Protein AF-A0A6M3XAE9-F1 (afdb_monomer)

Structure (mmCIF, N/CA/C/O backbone):
data_AF-A0A6M3XAE9-F1
#
_entry.id   AF-A0A6M3XAE9-F1
#
loop_
_atom_site.group_PDB
_atom_site.id
_atom_site.type_symbol
_atom_site.label_atom_id
_atom_site.label_alt_id
_atom_site.label_comp_id
_atom_site.label_asym_id
_atom_site.label_entity_id
_atom_site.label_seq_id
_atom_site.pdbx_PDB_ins_code
_atom_site.Cartn_x
_atom_site.Cartn_y
_atom_site.Cartn_z
_atom_site.occupancy
_atom_site.B_iso_or_equiv
_atom_site.auth_seq_id
_atom_site.auth_comp_id
_atom_site.auth_asym_id
_atom_site.auth_atom_id
_atom_site.pdbx_PDB_model_num
ATOM 1 N N . MET A 1 1 ? -0.495 -32.223 -27.031 1.00 33.72 1 MET A N 1
ATOM 2 C CA . MET A 1 1 ? 0.484 -31.251 -26.493 1.00 33.72 1 MET A CA 1
ATOM 3 C C . MET A 1 1 ? 1.002 -31.768 -25.162 1.00 33.72 1 MET A C 1
ATOM 5 O O . MET A 1 1 ? 0.197 -32.048 -24.288 1.00 33.72 1 MET A O 1
ATOM 9 N N . LYS A 1 2 ? 2.315 -31.996 -25.032 1.00 24.19 2 LYS A N 1
ATOM 10 C CA . LYS A 1 2 ? 2.928 -32.478 -23.785 1.00 24.19 2 LYS A CA 1
ATOM 11 C C . LYS A 1 2 ? 3.174 -31.280 -22.868 1.00 24.19 2 LYS A C 1
ATOM 13 O O . LYS A 1 2 ? 4.108 -30.524 -23.104 1.00 24.19 2 LYS A O 1
ATOM 18 N N . THR A 1 3 ? 2.347 -31.103 -21.845 1.00 23.81 3 THR A N 1
ATOM 19 C CA . THR A 1 3 ? 2.607 -30.142 -20.770 1.00 23.81 3 THR A CA 1
ATOM 20 C C . THR A 1 3 ? 3.561 -30.785 -19.770 1.00 23.81 3 THR A C 1
ATOM 22 O O . THR A 1 3 ? 3.236 -31.754 -19.087 1.00 23.81 3 THR A O 1
ATOM 25 N N . LYS A 1 4 ? 4.792 -30.279 -19.719 1.00 26.94 4 LYS A N 1
ATOM 26 C CA . LYS A 1 4 ? 5.763 -30.648 -18.692 1.00 26.94 4 LYS A CA 1
ATOM 27 C C . LYS A 1 4 ? 5.628 -29.590 -17.597 1.00 26.94 4 LYS A C 1
ATOM 29 O O . LYS A 1 4 ? 5.970 -28.437 -17.825 1.00 26.94 4 LYS A O 1
ATOM 34 N N . LYS A 1 5 ? 5.055 -29.964 -16.448 1.0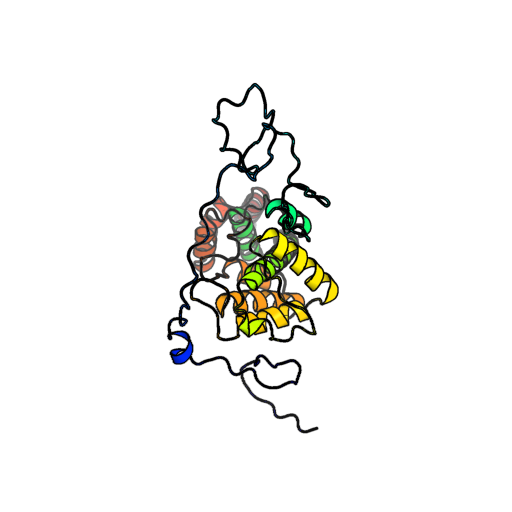0 30.05 5 LYS A N 1
ATOM 35 C CA . LYS A 1 5 ? 5.079 -29.138 -15.231 1.00 30.05 5 LYS A CA 1
ATOM 36 C C . LYS A 1 5 ? 6.544 -28.980 -14.825 1.00 30.05 5 LYS A C 1
ATOM 38 O O . LYS A 1 5 ? 7.166 -29.970 -14.443 1.00 30.05 5 LYS A O 1
ATOM 43 N N . TRP A 1 6 ? 7.081 -27.771 -14.934 1.00 43.88 6 TRP A N 1
ATOM 44 C CA . TRP A 1 6 ? 8.375 -27.422 -14.357 1.00 43.88 6 TRP A CA 1
ATOM 45 C C . TRP A 1 6 ? 8.139 -26.503 -13.168 1.00 43.88 6 TRP A C 1
ATOM 47 O O . TRP A 1 6 ? 7.387 -25.536 -13.254 1.00 43.88 6 TRP A O 1
ATOM 57 N N . LYS A 1 7 ? 8.721 -26.912 -12.044 1.00 34.00 7 LYS A N 1
ATOM 58 C CA . LYS A 1 7 ? 8.764 -26.177 -10.791 1.00 34.00 7 LYS A CA 1
ATOM 59 C C . LYS A 1 7 ? 9.761 -25.022 -10.940 1.00 34.00 7 LYS A C 1
ATOM 61 O O . LYS A 1 7 ? 10.865 -25.248 -11.425 1.00 34.00 7 LYS A O 1
ATOM 66 N N . ASP A 1 8 ? 9.331 -23.851 -10.489 1.00 41.78 8 ASP A N 1
ATOM 67 C CA . ASP A 1 8 ? 10.157 -22.762 -9.960 1.00 41.78 8 ASP A CA 1
ATOM 68 C C . ASP A 1 8 ? 11.002 -21.970 -10.984 1.00 41.78 8 ASP A C 1
ATOM 70 O O . ASP A 1 8 ? 12.165 -22.270 -11.239 1.00 41.78 8 ASP A O 1
ATOM 74 N N . GLY A 1 9 ? 10.405 -20.902 -11.532 1.00 39.97 9 GLY A N 1
ATOM 75 C CA . GLY A 1 9 ? 11.110 -19.821 -12.237 1.00 39.97 9 GLY A CA 1
ATOM 76 C C . GLY A 1 9 ? 10.496 -19.468 -13.592 1.00 39.97 9 GLY A C 1
ATOM 77 O O . GLY A 1 9 ? 10.634 -20.213 -14.560 1.00 39.97 9 GLY A O 1
ATOM 78 N N . LEU A 1 10 ? 9.828 -18.316 -13.676 1.00 43.97 10 LEU A N 1
ATOM 79 C CA . LEU A 1 10 ? 9.428 -17.712 -14.949 1.00 43.97 10 LEU A CA 1
ATOM 80 C C . LEU A 1 10 ? 10.692 -17.172 -15.634 1.00 43.97 10 LEU A C 1
ATOM 82 O O . LEU A 1 10 ? 11.358 -16.273 -15.129 1.00 43.97 10 LEU A O 1
ATOM 86 N N . LEU A 1 11 ? 11.064 -17.794 -16.751 1.00 54.72 11 LEU A N 1
ATOM 87 C CA . LEU A 1 11 ? 12.187 -17.376 -17.588 1.00 54.72 11 LEU A CA 1
ATOM 88 C C . LEU A 1 11 ? 11.715 -16.244 -18.508 1.00 54.72 11 LEU A C 1
ATOM 90 O O . LEU A 1 11 ? 10.644 -16.373 -19.101 1.00 54.72 11 LEU A O 1
ATOM 94 N N . CYS A 1 12 ? 12.509 -15.175 -18.673 1.00 56.34 12 CYS A N 1
ATOM 95 C CA . CYS A 1 12 ? 12.289 -14.258 -19.795 1.00 56.34 12 CYS A CA 1
ATOM 96 C C . CYS A 1 12 ? 12.460 -15.062 -21.085 1.00 56.34 12 CYS A C 1
ATOM 98 O O . CYS A 1 12 ? 13.525 -15.638 -21.338 1.00 56.34 12 CYS A O 1
ATOM 100 N N . LEU A 1 13 ? 11.388 -15.135 -21.863 1.00 59.16 13 LEU A N 1
ATOM 101 C CA . LEU A 1 13 ? 11.406 -15.678 -23.206 1.00 59.16 13 LEU A CA 1
ATOM 102 C C . LEU A 1 13 ? 11.495 -14.500 -24.177 1.00 59.16 13 LEU A C 1
ATOM 104 O O . LEU A 1 13 ? 10.880 -13.461 -23.934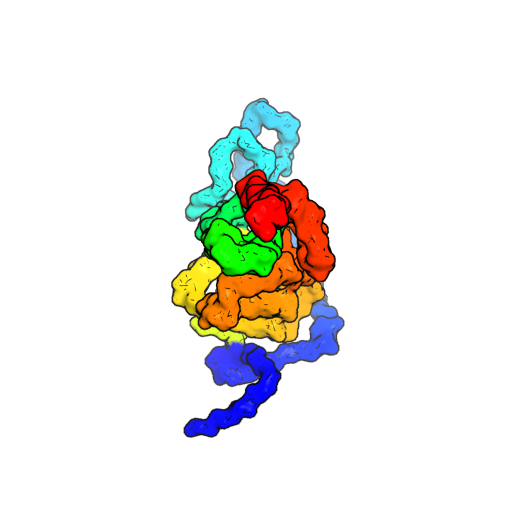 1.00 59.16 13 LEU A O 1
ATOM 108 N N . ASP A 1 14 ? 12.266 -14.653 -25.247 1.00 61.56 14 ASP A N 1
ATOM 109 C CA . ASP A 1 14 ? 12.173 -13.742 -26.380 1.00 61.56 14 ASP A CA 1
ATOM 110 C C . ASP A 1 14 ? 10.823 -13.931 -27.093 1.00 61.56 14 ASP A C 1
ATOM 112 O O . ASP A 1 14 ? 10.046 -14.847 -26.801 1.00 61.56 14 ASP A O 1
ATOM 116 N N . LYS A 1 15 ? 10.546 -13.053 -28.054 1.00 55.97 15 LYS A N 1
ATOM 117 C CA . LYS A 1 15 ? 9.358 -13.095 -28.924 1.00 55.97 15 LYS A CA 1
ATOM 118 C C . LYS A 1 15 ? 9.206 -14.417 -29.702 1.00 55.97 15 LYS A C 1
ATOM 120 O O . LYS A 1 15 ? 8.122 -14.726 -30.191 1.00 55.97 15 LYS A O 1
ATOM 125 N N . GLU A 1 16 ? 10.268 -15.216 -29.827 1.00 65.56 16 GLU A N 1
ATOM 126 C CA . GLU A 1 16 ? 10.250 -16.558 -30.416 1.00 65.56 16 GLU A CA 1
ATOM 127 C C . GLU A 1 16 ? 10.011 -17.675 -29.374 1.00 65.56 16 GLU A C 1
ATOM 129 O O . GLU A 1 16 ? 10.012 -18.863 -29.712 1.00 65.56 16 GLU A O 1
ATOM 134 N N . GLY A 1 17 ? 9.775 -17.321 -28.108 1.00 62.84 17 GLY A N 1
ATOM 135 C CA . GLY A 1 17 ? 9.555 -18.256 -27.008 1.00 62.84 17 GLY A CA 1
ATOM 136 C C . GLY A 1 17 ? 10.835 -18.938 -26.517 1.00 62.84 17 GLY A C 1
ATOM 137 O O . GLY A 1 17 ? 10.761 -19.948 -25.808 1.00 62.84 17 GLY A O 1
ATOM 138 N N . LYS A 1 18 ? 12.015 -18.443 -26.903 1.00 66.56 18 LYS A N 1
ATOM 139 C CA . LYS A 1 18 ? 13.307 -18.993 -26.498 1.00 66.56 18 LYS A CA 1
ATOM 140 C C . LYS A 1 18 ? 13.798 -18.293 -25.236 1.00 66.56 18 LYS A C 1
ATOM 142 O O . LYS A 1 18 ? 13.681 -17.089 -25.066 1.00 66.56 18 LYS A O 1
ATOM 147 N N . ILE A 1 19 ? 14.371 -19.083 -24.333 1.00 67.00 19 ILE A N 1
ATOM 148 C CA . ILE A 1 19 ? 14.915 -18.598 -23.063 1.00 67.00 19 ILE A CA 1
ATOM 149 C C . ILE A 1 19 ? 16.038 -17.596 -23.340 1.00 67.00 19 ILE A C 1
ATOM 151 O O . ILE A 1 19 ? 17.061 -17.960 -23.930 1.00 67.00 19 ILE A O 1
ATOM 155 N N . ILE A 1 20 ? 15.869 -16.364 -22.861 1.00 62.56 20 ILE A N 1
ATOM 156 C CA . ILE A 1 20 ? 16.916 -15.347 -22.865 1.00 62.56 20 ILE A CA 1
ATOM 157 C C . ILE A 1 20 ? 17.907 -15.714 -21.757 1.00 62.56 20 ILE A C 1
ATOM 159 O O . ILE A 1 20 ? 17.678 -15.485 -20.569 1.00 62.56 20 ILE A O 1
ATOM 163 N N . THR A 1 21 ? 19.023 -16.338 -22.133 1.00 56.03 21 THR A N 1
ATOM 164 C CA . THR A 1 21 ? 20.124 -16.598 -21.203 1.00 56.03 21 THR A CA 1
ATOM 165 C C . THR A 1 21 ? 20.892 -15.303 -20.978 1.00 56.03 21 THR A C 1
ATOM 167 O O . THR A 1 21 ? 21.658 -14.875 -21.841 1.00 56.03 21 THR A O 1
ATOM 170 N N . MET A 1 22 ? 20.680 -14.673 -19.824 1.00 52.28 22 MET A N 1
ATOM 171 C CA . MET A 1 22 ? 21.458 -13.505 -19.418 1.00 52.28 22 MET A CA 1
ATOM 172 C C . MET A 1 22 ? 22.933 -13.883 -19.185 1.00 52.28 22 MET A C 1
ATOM 174 O O . MET A 1 22 ? 23.206 -15.003 -18.736 1.00 52.28 22 MET A O 1
ATOM 178 N N . PRO A 1 23 ? 23.884 -12.953 -19.404 1.00 55.34 23 PRO A N 1
ATOM 179 C CA . PRO A 1 23 ? 25.286 -13.173 -19.073 1.00 55.34 23 PRO A CA 1
ATOM 180 C C . PRO A 1 23 ? 25.436 -13.538 -17.593 1.00 55.34 23 PRO A C 1
ATOM 182 O O . PRO A 1 23 ? 24.754 -12.974 -16.726 1.00 55.34 23 PRO A O 1
ATOM 185 N N . THR A 1 24 ? 26.345 -14.458 -17.295 1.00 56.25 24 THR A N 1
ATOM 186 C CA . THR A 1 24 ? 26.719 -14.849 -15.932 1.00 56.25 24 THR A CA 1
ATOM 187 C C . THR A 1 24 ? 27.240 -13.648 -15.134 1.00 56.25 24 THR A C 1
ATOM 189 O O . THR A 1 24 ? 27.748 -12.679 -15.698 1.00 56.25 24 THR A O 1
ATOM 192 N N . GLU A 1 25 ? 27.169 -13.693 -13.800 1.00 46.53 25 GLU A N 1
ATOM 193 C CA . GLU A 1 25 ? 27.715 -12.628 -12.937 1.00 46.53 25 GLU A CA 1
ATOM 194 C C . GLU A 1 25 ? 29.200 -12.335 -13.251 1.00 46.53 25 GLU A C 1
ATOM 196 O O . GLU A 1 25 ? 29.641 -11.183 -13.246 1.00 46.53 25 GLU A O 1
ATOM 201 N N . ALA A 1 26 ? 29.959 -13.372 -13.626 1.00 59.28 26 ALA A N 1
ATOM 202 C CA . ALA A 1 26 ? 31.350 -13.264 -14.063 1.00 59.28 26 ALA A CA 1
ATOM 203 C C . ALA A 1 26 ? 31.513 -12.496 -15.390 1.00 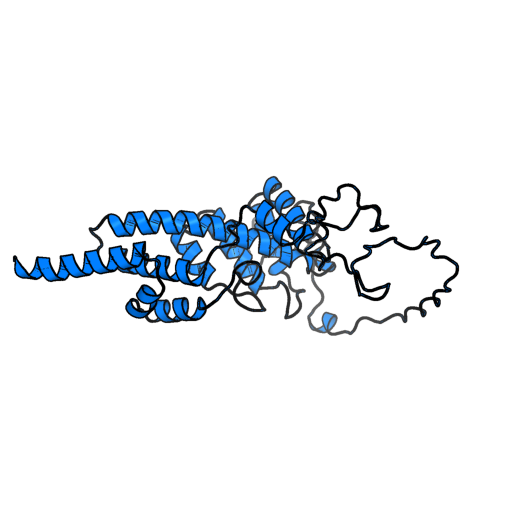59.28 26 ALA A C 1
ATOM 205 O O . ALA A 1 26 ? 32.519 -11.818 -15.602 1.00 59.28 26 ALA A O 1
ATOM 206 N N . GLU A 1 27 ? 30.533 -12.583 -16.290 1.00 63.62 27 GLU A N 1
ATOM 207 C CA . GLU A 1 27 ? 30.514 -11.839 -17.550 1.00 63.62 27 GLU A CA 1
ATOM 208 C C . GLU A 1 27 ? 30.106 -10.379 -17.349 1.00 63.62 27 GLU A C 1
ATOM 210 O O . GLU A 1 27 ? 30.637 -9.513 -18.040 1.00 63.62 27 GLU A O 1
ATOM 215 N N . ARG A 1 28 ? 29.254 -10.090 -16.359 1.00 52.38 28 ARG A N 1
ATOM 216 C CA . ARG A 1 28 ? 28.815 -8.722 -16.022 1.00 52.38 28 ARG A CA 1
ATOM 217 C C . ARG A 1 28 ? 29.872 -7.905 -15.292 1.00 52.38 28 ARG A C 1
ATOM 219 O O . ARG A 1 28 ? 29.961 -6.700 -15.49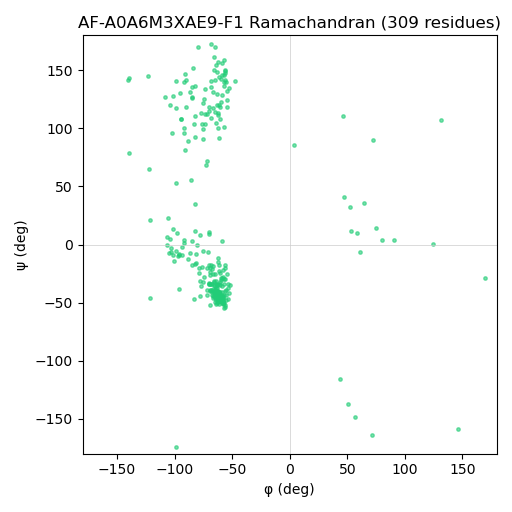2 1.00 52.38 28 ARG A O 1
ATOM 226 N N . LYS A 1 29 ? 30.709 -8.552 -14.472 1.00 56.19 29 LYS A N 1
ATOM 227 C CA . LYS A 1 29 ? 31.836 -7.890 -13.789 1.00 56.19 29 LYS A CA 1
ATOM 228 C C . LYS A 1 29 ? 32.972 -7.503 -14.740 1.00 56.19 29 LYS A C 1
ATOM 230 O O . LYS A 1 29 ? 33.910 -6.833 -14.310 1.00 56.19 29 LYS A O 1
ATOM 235 N N . LYS A 1 30 ? 32.921 -7.893 -16.022 1.00 56.12 30 LYS A N 1
ATOM 236 C CA . LYS A 1 30 ? 33.870 -7.380 -17.013 1.00 56.12 30 LYS A CA 1
ATOM 237 C C . LYS A 1 30 ? 33.542 -5.906 -17.262 1.00 56.12 30 LYS A C 1
ATOM 239 O O . LYS A 1 30 ? 32.466 -5.620 -17.784 1.00 56.12 30 LYS A O 1
ATOM 244 N N . PRO A 1 31 ? 34.442 -4.967 -16.919 1.00 43.81 31 PRO A N 1
ATOM 245 C CA . PRO A 1 31 ? 34.199 -3.562 -17.192 1.00 43.81 31 PRO A CA 1
ATOM 246 C C . PRO A 1 31 ? 33.951 -3.392 -18.696 1.00 43.81 31 PRO A C 1
ATOM 248 O O . PRO A 1 31 ? 34.668 -4.004 -19.501 1.00 43.81 31 PRO A O 1
ATOM 251 N N . PRO A 1 32 ? 32.948 -2.592 -19.102 1.00 48.81 32 PRO A N 1
ATOM 252 C CA . PRO A 1 32 ? 32.694 -2.354 -20.511 1.00 48.81 32 PRO A CA 1
ATOM 253 C C . PRO A 1 32 ? 33.985 -1.845 -21.148 1.00 48.81 32 PRO A C 1
ATOM 255 O O . PRO A 1 32 ? 34.648 -0.958 -20.601 1.00 48.81 32 PRO A O 1
ATOM 258 N N . LYS A 1 33 ? 34.366 -2.417 -22.297 1.00 51.03 33 LYS A N 1
ATOM 259 C CA . LYS A 1 33 ? 35.480 -1.902 -23.100 1.00 51.03 33 LYS A CA 1
ATOM 260 C C . LYS A 1 33 ? 35.112 -0.482 -23.526 1.00 51.03 33 LYS A C 1
ATOM 262 O O . LYS A 1 33 ? 34.456 -0.294 -24.547 1.00 51.03 33 LYS A O 1
ATOM 267 N N . LYS A 1 34 ? 35.499 0.517 -22.727 1.00 44.84 34 LYS A N 1
ATOM 268 C CA . LYS A 1 34 ? 35.324 1.929 -23.058 1.00 44.84 34 LYS A CA 1
ATOM 269 C C . LYS A 1 34 ? 36.135 2.196 -24.323 1.00 44.84 34 LYS A C 1
ATOM 271 O O . LYS A 1 34 ? 37.353 2.339 -24.264 1.00 44.84 34 LYS A O 1
ATOM 276 N N . LYS A 1 35 ? 35.469 2.246 -25.480 1.00 55.22 35 LYS A N 1
ATOM 277 C CA . LYS A 1 35 ? 36.018 2.963 -26.631 1.00 55.22 35 LYS A CA 1
ATOM 278 C C . LYS A 1 35 ? 36.110 4.422 -26.194 1.00 55.22 35 LYS A C 1
ATOM 280 O O . LYS A 1 35 ? 35.102 4.987 -25.773 1.00 55.22 35 LYS A O 1
ATOM 285 N N . ALA A 1 36 ? 37.314 4.986 -26.208 1.00 56.41 36 ALA A N 1
ATOM 286 C CA . ALA A 1 36 ? 37.515 6.392 -25.893 1.00 56.41 36 ALA A CA 1
ATOM 287 C C . ALA A 1 36 ? 36.603 7.227 -26.804 1.00 56.41 36 ALA A C 1
ATOM 289 O O . ALA A 1 36 ? 36.702 7.133 -28.028 1.00 56.41 36 ALA A O 1
ATOM 290 N N . LYS A 1 37 ? 35.676 7.988 -26.210 1.00 57.81 37 LYS A N 1
ATOM 291 C CA . LYS A 1 37 ? 34.949 9.020 -26.949 1.00 57.81 37 LYS A CA 1
ATOM 292 C C . LYS A 1 37 ? 35.974 10.100 -27.318 1.00 57.81 37 LYS A C 1
ATOM 294 O O . LYS A 1 37 ? 36.734 10.497 -26.431 1.00 57.81 37 LYS A O 1
ATOM 299 N N . PRO A 1 38 ? 36.031 10.552 -28.581 1.00 66.69 38 PRO A N 1
ATOM 300 C CA . PRO A 1 38 ? 36.801 11.741 -28.910 1.00 66.69 38 PRO A CA 1
ATOM 301 C C . PRO A 1 38 ? 36.287 12.919 -28.064 1.00 66.69 38 PRO A C 1
ATOM 303 O O . PRO A 1 38 ? 35.094 12.945 -27.733 1.00 66.69 38 PRO A O 1
ATOM 306 N N . PRO A 1 39 ? 37.169 13.849 -27.663 1.00 64.94 39 PRO A N 1
ATOM 307 C CA . PRO A 1 39 ? 36.756 15.024 -26.909 1.00 64.94 39 PRO A CA 1
ATOM 308 C C . PRO A 1 39 ? 35.697 15.801 -27.707 1.00 64.94 39 PRO A C 1
ATOM 310 O O . PRO A 1 39 ? 35.814 15.883 -28.935 1.00 64.94 39 PRO A O 1
ATOM 313 N N . PRO A 1 40 ? 34.649 16.332 -27.050 1.00 59.72 40 PRO A N 1
ATOM 314 C CA . PRO A 1 40 ? 33.712 17.216 -27.724 1.00 59.72 40 PRO A CA 1
ATOM 315 C C . PRO A 1 40 ? 34.462 18.463 -28.222 1.00 59.72 40 PRO A C 1
ATOM 317 O O . PRO A 1 40 ? 35.398 18.906 -27.548 1.00 59.72 40 PRO A O 1
ATOM 320 N N . PRO A 1 41 ? 34.094 19.019 -29.388 1.00 62.75 41 PRO A N 1
ATOM 321 C CA . PRO A 1 41 ? 34.623 20.307 -29.815 1.00 62.75 41 PRO A CA 1
ATOM 322 C C . PRO A 1 41 ? 34.270 21.385 -28.780 1.00 62.75 41 PRO A C 1
ATOM 324 O O . PRO A 1 41 ? 33.191 21.354 -28.185 1.00 62.75 41 PRO A O 1
ATOM 327 N N . GLU A 1 42 ? 35.198 22.313 -28.547 1.00 48.31 42 GLU A N 1
ATOM 328 C CA . GLU A 1 42 ? 34.967 23.469 -27.680 1.00 48.31 42 GLU A CA 1
ATOM 329 C C . GLU A 1 42 ? 33.859 24.346 -28.285 1.00 48.31 42 GLU A C 1
ATOM 331 O O . GLU A 1 42 ? 33.938 24.672 -29.473 1.00 48.31 42 GLU A O 1
ATOM 336 N N . PRO A 1 43 ? 32.822 24.729 -27.518 1.00 43.69 43 PRO A N 1
ATOM 337 C CA . PRO A 1 43 ? 31.792 25.617 -28.030 1.00 43.69 43 PRO A CA 1
ATOM 338 C C . PRO A 1 43 ? 32.377 27.020 -28.213 1.00 43.69 43 PRO A C 1
ATOM 340 O O . PRO A 1 43 ? 32.810 27.660 -27.253 1.00 43.69 43 PRO A O 1
ATOM 343 N N . THR A 1 44 ? 32.379 27.513 -29.449 1.00 42.47 44 THR A N 1
ATOM 344 C CA . THR A 1 44 ? 32.656 28.917 -29.752 1.00 42.47 44 THR A CA 1
ATOM 345 C C . THR A 1 44 ? 31.365 29.726 -29.620 1.00 42.47 44 THR A C 1
ATOM 347 O O . THR A 1 44 ? 30.295 29.323 -30.067 1.00 42.47 44 THR A O 1
ATOM 350 N N . CYS A 1 45 ? 31.461 30.885 -28.970 1.00 40.50 45 CYS A N 1
ATOM 351 C CA . CYS A 1 45 ? 30.334 31.724 -28.538 1.00 40.50 45 CYS A CA 1
ATOM 352 C C . CYS A 1 45 ? 29.567 32.425 -29.686 1.00 40.50 45 CYS A C 1
ATOM 354 O O . CYS A 1 45 ? 28.740 33.294 -29.432 1.00 40.50 45 CYS A O 1
ATOM 356 N N . GLU A 1 46 ? 29.844 32.099 -30.949 1.00 44.19 46 GLU A N 1
ATOM 357 C CA . GLU A 1 46 ? 29.300 32.822 -32.109 1.00 44.19 46 GLU A CA 1
ATOM 358 C C . GLU A 1 46 ? 28.039 32.176 -32.711 1.00 44.19 46 GLU A C 1
ATOM 360 O O . GLU A 1 46 ? 27.380 32.798 -33.539 1.00 44.19 46 GLU A O 1
ATOM 365 N N . GLU A 1 47 ? 27.641 30.975 -32.272 1.00 43.47 47 GLU A N 1
ATOM 366 C CA . GLU A 1 47 ? 26.534 30.227 -32.898 1.00 43.47 47 GLU A CA 1
ATOM 367 C C . GLU A 1 47 ? 25.200 30.254 -32.131 1.00 43.47 47 GLU A C 1
ATOM 369 O O . GLU A 1 47 ? 24.211 29.722 -32.630 1.00 43.47 47 GLU A O 1
ATOM 374 N N . CYS A 1 48 ? 25.107 30.868 -30.943 1.00 41.75 48 CYS A N 1
ATOM 375 C CA . CYS A 1 48 ? 23.884 30.737 -30.138 1.00 41.75 48 CYS A CA 1
ATOM 376 C C . CYS A 1 48 ? 22.733 31.675 -30.524 1.00 41.75 48 CYS A C 1
ATOM 378 O O . CYS A 1 48 ? 21.614 31.392 -30.124 1.00 41.75 48 CYS A O 1
ATOM 380 N N . GLY A 1 49 ? 22.945 32.755 -31.288 1.00 40.38 49 GLY A N 1
ATOM 381 C CA . GLY A 1 49 ? 21.852 33.585 -31.832 1.00 40.38 49 GLY A CA 1
ATOM 382 C C . GLY A 1 49 ? 20.810 34.115 -30.826 1.00 40.38 49 GLY A C 1
ATOM 383 O O . GLY A 1 49 ? 19.772 34.626 -31.241 1.00 40.38 49 GLY A O 1
ATOM 384 N N . CYS A 1 50 ? 21.051 34.005 -29.517 1.00 38.19 50 CYS A N 1
ATOM 385 C CA . CYS A 1 50 ? 20.094 34.386 -28.492 1.00 38.19 50 CYS A CA 1
ATOM 386 C C . CYS A 1 50 ? 20.072 35.909 -28.355 1.00 38.19 50 CYS A C 1
ATOM 388 O O . CYS A 1 50 ? 21.031 36.515 -27.871 1.00 38.19 50 CYS A O 1
ATOM 390 N N . SER A 1 51 ? 18.949 36.527 -28.723 1.00 42.81 51 SER A N 1
ATOM 391 C CA . SER A 1 51 ? 18.583 37.833 -28.172 1.00 42.81 51 SER A CA 1
ATOM 392 C C . SER A 1 51 ? 18.540 37.751 -26.636 1.00 42.81 51 SER A C 1
ATOM 394 O O . SER A 1 51 ? 18.203 36.692 -26.096 1.00 42.81 51 SER A O 1
ATOM 396 N N . PRO A 1 52 ? 18.872 38.833 -25.908 1.00 41.62 52 PRO A N 1
ATOM 397 C CA . PRO A 1 52 ? 18.843 38.825 -24.448 1.00 41.62 52 PRO A CA 1
ATOM 398 C C . PRO A 1 52 ? 17.429 38.484 -23.959 1.00 41.62 52 PRO A C 1
ATOM 400 O O . PRO A 1 52 ? 16.476 39.124 -24.401 1.00 41.62 52 PRO A O 1
ATOM 403 N N . CYS A 1 53 ? 17.268 37.500 -23.060 1.00 40.56 53 CYS A N 1
ATOM 404 C CA . CYS A 1 53 ? 15.970 37.310 -22.408 1.00 40.56 53 CYS A CA 1
ATOM 405 C C . CYS A 1 53 ? 15.707 38.529 -21.525 1.00 40.56 53 CYS A C 1
ATOM 407 O O . CYS A 1 53 ? 16.464 38.820 -20.597 1.00 40.56 53 CYS A O 1
ATOM 409 N N . GLU A 1 54 ? 14.643 39.261 -21.836 1.00 42.56 54 GLU A N 1
ATOM 410 C CA . GLU A 1 54 ? 14.067 40.269 -20.953 1.00 42.56 54 GLU A CA 1
ATOM 411 C C . GLU A 1 54 ? 13.367 39.543 -19.798 1.00 42.56 54 GLU A C 1
ATOM 413 O O . GLU A 1 54 ? 12.146 39.431 -19.736 1.00 42.56 54 GLU A O 1
ATOM 418 N N . CYS A 1 55 ? 14.150 38.957 -18.898 1.00 42.78 55 CYS A N 1
ATOM 419 C CA . CYS A 1 55 ? 13.624 38.266 -17.736 1.00 42.78 55 CYS A CA 1
ATOM 420 C C . CYS A 1 55 ? 13.596 39.226 -16.535 1.00 42.78 55 CYS A C 1
ATOM 422 O O . CYS A 1 55 ? 14.639 39.552 -15.985 1.00 42.78 55 CYS A O 1
ATOM 424 N N . CYS A 1 56 ? 12.374 39.637 -16.172 1.00 41.38 56 CYS A N 1
ATOM 425 C CA . CYS A 1 56 ? 11.894 40.206 -14.902 1.00 41.38 56 CYS A CA 1
ATOM 426 C C . CYS A 1 56 ? 12.740 41.334 -14.247 1.00 41.38 56 CYS A C 1
ATOM 428 O O . CYS A 1 56 ? 13.791 41.047 -13.674 1.00 41.38 56 CYS A O 1
ATOM 430 N N . PRO A 1 57 ? 12.263 42.600 -14.213 1.00 47.06 57 PRO A N 1
ATOM 431 C CA . PRO A 1 57 ? 13.003 43.724 -13.617 1.00 47.06 57 PRO A CA 1
ATOM 432 C C . PRO A 1 57 ? 13.281 43.592 -12.107 1.00 47.06 57 PRO A C 1
ATOM 434 O O . PRO A 1 57 ? 14.111 44.334 -11.591 1.00 47.06 57 PRO A O 1
ATOM 437 N N . ASP A 1 58 ? 12.651 42.634 -11.421 1.00 46.78 58 ASP A N 1
ATOM 438 C CA . ASP A 1 58 ? 12.788 42.424 -9.975 1.00 46.78 58 ASP A CA 1
ATOM 439 C C . ASP A 1 58 ? 13.678 41.221 -9.597 1.00 46.78 58 ASP A C 1
ATOM 441 O O . ASP A 1 58 ? 13.808 40.879 -8.420 1.00 46.78 58 ASP A O 1
ATOM 445 N N . CYS A 1 59 ? 14.311 40.544 -10.563 1.00 43.97 59 CYS A N 1
ATOM 446 C CA . CYS A 1 59 ? 15.169 39.395 -10.268 1.00 43.97 59 CYS A CA 1
ATOM 447 C C . CYS A 1 59 ? 16.638 39.825 -10.084 1.00 43.97 59 CYS A C 1
ATOM 449 O O . CYS A 1 59 ? 17.374 39.984 -11.051 1.00 43.97 59 CYS A O 1
ATOM 451 N N . GLU A 1 60 ? 17.109 39.961 -8.839 1.00 48.00 60 GLU A N 1
ATOM 452 C CA . GLU A 1 60 ? 18.509 40.319 -8.512 1.00 48.00 60 GLU A CA 1
ATOM 453 C C . GLU A 1 60 ? 19.554 39.215 -8.824 1.00 48.00 60 GLU A C 1
ATOM 455 O O . GLU A 1 60 ? 20.709 39.301 -8.396 1.00 48.00 60 GLU A O 1
ATOM 460 N N . ARG A 1 61 ? 19.197 38.142 -9.548 1.00 47.84 61 ARG A N 1
ATOM 461 C CA . ARG A 1 61 ? 20.141 37.054 -9.864 1.00 47.84 61 ARG A CA 1
ATOM 462 C C . ARG A 1 61 ? 20.890 37.308 -11.178 1.00 47.84 61 ARG A C 1
ATOM 464 O O . ARG A 1 61 ? 20.290 37.760 -12.149 1.00 47.84 61 ARG A O 1
ATOM 471 N N . PRO A 1 62 ? 22.191 36.966 -11.251 1.00 43.53 62 PRO A N 1
ATOM 472 C CA . PRO A 1 62 ? 22.972 37.143 -12.466 1.00 43.53 62 PRO A CA 1
ATOM 473 C C . PRO A 1 62 ? 22.427 36.290 -13.631 1.00 43.53 62 PRO A C 1
ATOM 475 O O . PRO A 1 62 ? 21.905 35.189 -13.405 1.00 43.53 62 PRO A O 1
ATOM 478 N N . PRO A 1 63 ? 22.571 36.770 -14.881 1.00 41.72 63 PRO A N 1
ATOM 479 C CA . PRO A 1 63 ? 22.116 36.062 -16.073 1.00 41.72 63 PRO A CA 1
ATOM 480 C C . PRO A 1 63 ? 22.813 34.698 -16.178 1.00 41.72 63 PRO A C 1
ATOM 482 O O . PRO A 1 63 ? 24.039 34.614 -16.176 1.00 41.72 63 PRO A O 1
ATOM 485 N N . GLY A 1 64 ? 22.014 33.626 -16.226 1.00 46.53 64 GLY A N 1
ATOM 486 C CA . GLY A 1 64 ? 22.483 32.233 -16.268 1.00 46.53 64 GLY A CA 1
ATOM 487 C C . GLY A 1 64 ? 21.944 31.315 -15.161 1.00 46.53 64 GLY A C 1
ATOM 488 O O . GLY A 1 64 ? 22.296 30.141 -15.135 1.00 46.53 64 GLY A O 1
ATOM 489 N N . CYS A 1 65 ? 21.095 31.811 -14.250 1.00 38.47 65 CYS A N 1
ATOM 490 C CA . CYS A 1 65 ? 20.686 31.070 -13.043 1.00 38.47 65 CYS A CA 1
ATOM 491 C C . CYS A 1 65 ? 19.240 30.521 -13.048 1.00 38.47 65 CYS A C 1
ATOM 493 O O . CYS A 1 65 ? 18.783 29.992 -12.036 1.00 38.47 65 CYS A O 1
ATOM 495 N N . CYS A 1 66 ? 18.498 30.628 -14.153 1.00 39.56 66 CYS A N 1
ATOM 496 C CA . CYS A 1 66 ? 17.122 30.127 -14.210 1.00 39.56 66 CYS A CA 1
ATOM 497 C C . CYS A 1 66 ? 17.089 28.676 -14.707 1.00 39.56 66 CYS A C 1
ATOM 499 O O . CYS A 1 66 ? 16.804 28.419 -15.871 1.00 39.56 66 CYS A O 1
ATOM 501 N N . THR A 1 67 ? 17.338 27.705 -13.828 1.00 44.31 67 THR A N 1
ATOM 502 C CA . THR A 1 67 ? 16.671 26.407 -13.993 1.00 44.31 67 THR A CA 1
ATOM 503 C C . THR A 1 67 ? 15.218 26.626 -13.591 1.00 44.31 67 THR A C 1
ATOM 505 O O . THR A 1 67 ? 14.942 26.918 -12.431 1.00 44.31 67 THR A O 1
ATOM 508 N N . CYS A 1 68 ? 14.291 26.545 -14.545 1.00 45.72 68 CYS A N 1
ATOM 509 C CA . CYS A 1 68 ? 12.879 26.940 -14.420 1.00 45.72 68 CYS A CA 1
ATOM 510 C C . CYS A 1 68 ? 12.068 26.210 -13.326 1.00 45.72 68 CYS A C 1
ATOM 512 O O . CYS A 1 68 ? 10.872 26.445 -13.203 1.00 45.72 68 CYS A O 1
ATOM 514 N N . ASN A 1 69 ? 12.690 25.336 -12.534 1.00 45.47 69 ASN A N 1
ATOM 515 C CA . ASN A 1 69 ? 12.025 24.545 -11.503 1.00 45.47 69 ASN A CA 1
ATOM 516 C C . ASN A 1 69 ? 11.784 25.299 -10.182 1.00 45.47 69 ASN A C 1
ATOM 518 O O . ASN A 1 69 ? 10.956 24.843 -9.403 1.00 45.47 69 ASN A O 1
ATOM 522 N N . ASP A 1 70 ? 12.447 26.438 -9.936 1.00 41.22 70 ASP A N 1
ATOM 523 C CA . ASP A 1 70 ? 12.482 27.059 -8.597 1.00 41.22 70 ASP A CA 1
ATOM 524 C C . ASP A 1 70 ? 11.942 28.502 -8.531 1.00 41.22 70 ASP A C 1
ATOM 526 O O . ASP A 1 70 ? 12.284 29.242 -7.609 1.00 41.22 70 ASP A O 1
ATOM 530 N N . CYS A 1 71 ? 11.115 28.943 -9.488 1.00 40.62 71 CYS A N 1
ATOM 531 C CA . CYS A 1 71 ? 10.507 30.281 -9.443 1.00 40.62 71 CYS A CA 1
ATOM 532 C C . CYS A 1 71 ? 9.040 30.207 -8.974 1.00 40.62 71 CYS A C 1
ATOM 534 O O . CYS A 1 71 ? 8.160 29.962 -9.799 1.00 40.62 71 CYS A O 1
ATOM 536 N N . PRO A 1 72 ? 8.744 30.409 -7.674 1.00 43.53 72 PRO A N 1
ATOM 537 C CA . PRO A 1 72 ? 7.377 30.331 -7.149 1.00 43.53 72 PRO A CA 1
ATOM 538 C C . PRO A 1 72 ? 6.462 31.468 -7.639 1.00 43.53 72 PRO A C 1
ATOM 540 O O . PRO A 1 72 ? 5.244 31.317 -7.592 1.00 43.53 72 PRO A O 1
ATOM 543 N N . ASP A 1 73 ? 7.030 32.567 -8.149 1.00 43.16 73 ASP A N 1
ATOM 544 C CA . ASP A 1 73 ? 6.285 33.774 -8.534 1.00 43.16 73 ASP A CA 1
ATOM 545 C C . ASP A 1 73 ? 5.985 33.884 -10.036 1.00 43.16 73 ASP A C 1
ATOM 547 O O . ASP A 1 73 ? 5.270 34.793 -10.452 1.00 43.16 73 ASP A O 1
ATOM 551 N N . CYS A 1 74 ? 6.496 32.981 -10.885 1.00 47.19 74 CYS A N 1
ATOM 552 C CA . CYS A 1 74 ? 6.352 33.167 -12.334 1.00 47.19 74 CYS A CA 1
ATOM 553 C C . CYS A 1 74 ? 4.947 32.861 -12.875 1.00 47.19 74 CYS A C 1
ATOM 555 O O . CYS A 1 74 ? 4.706 33.064 -14.062 1.00 47.19 74 CYS A O 1
ATOM 557 N N . GLY A 1 75 ? 4.018 32.358 -12.050 1.00 41.19 75 GLY A N 1
ATOM 558 C CA . GLY A 1 75 ? 2.670 31.979 -12.498 1.00 41.19 75 GLY A CA 1
ATOM 559 C C . GLY A 1 75 ? 2.662 30.922 -13.611 1.00 41.19 75 GLY A C 1
ATOM 560 O O . GLY A 1 75 ? 1.618 30.659 -14.203 1.00 41.19 75 GLY A O 1
ATOM 561 N N . CYS A 1 76 ? 3.819 30.326 -13.907 1.00 41.53 76 CYS A N 1
ATOM 562 C CA . CYS A 1 76 ? 3.966 29.266 -14.876 1.00 41.53 76 CYS A CA 1
ATOM 563 C C . CYS A 1 76 ? 3.372 28.010 -14.240 1.00 41.53 76 CYS A C 1
ATOM 565 O O . CYS A 1 76 ? 3.984 27.411 -13.354 1.00 41.53 76 CYS A O 1
ATOM 567 N N . ASP A 1 77 ? 2.166 27.630 -14.660 1.00 43.41 77 ASP A N 1
ATOM 568 C CA . ASP A 1 77 ? 1.625 26.302 -14.369 1.00 43.41 77 ASP A CA 1
ATOM 569 C C . ASP A 1 77 ? 2.708 25.253 -14.702 1.00 43.41 77 ASP A C 1
ATOM 571 O O . ASP A 1 77 ? 3.433 25.435 -15.690 1.00 43.41 77 ASP A O 1
ATOM 575 N N . PRO A 1 78 ? 2.881 24.182 -13.903 1.00 45.03 78 PRO A N 1
ATOM 576 C CA . PRO A 1 78 ? 3.887 23.159 -14.163 1.00 45.03 78 PRO A CA 1
ATOM 577 C C . PRO A 1 78 ? 3.656 22.579 -15.558 1.00 45.03 78 PRO A C 1
ATOM 579 O O . PRO A 1 78 ? 2.744 21.780 -15.738 1.00 45.03 78 PRO A O 1
ATOM 582 N N . CYS A 1 79 ? 4.467 23.039 -16.517 1.00 42.31 79 CYS A N 1
ATOM 583 C CA . CYS A 1 79 ? 4.532 22.656 -17.924 1.00 42.31 79 CYS A CA 1
ATOM 584 C C . CYS A 1 79 ? 3.464 21.631 -18.349 1.00 42.31 79 CYS A C 1
ATOM 586 O O . CYS A 1 79 ? 3.712 20.428 -18.388 1.00 42.31 79 CYS A O 1
ATOM 588 N N . THR A 1 80 ? 2.275 22.111 -18.714 1.00 41.69 80 THR A N 1
ATOM 589 C CA . THR A 1 80 ? 1.295 21.363 -19.522 1.00 41.69 80 THR A CA 1
ATOM 590 C C . THR A 1 80 ? 1.644 21.484 -21.010 1.00 41.69 80 THR A C 1
ATOM 592 O O . THR A 1 80 ? 0.774 21.608 -21.872 1.00 41.69 80 THR A O 1
ATOM 595 N N . CYS A 1 81 ? 2.940 21.529 -21.327 1.00 44.78 81 CYS A N 1
ATOM 596 C CA . CYS A 1 81 ? 3.439 21.869 -22.647 1.00 44.78 81 CYS A CA 1
ATOM 597 C C . CYS A 1 81 ? 3.242 20.701 -23.619 1.00 44.78 81 CYS A C 1
ATOM 599 O O . CYS A 1 81 ? 4.121 19.873 -23.826 1.00 44.78 81 CYS A O 1
ATOM 601 N N . ASN A 1 82 ? 2.092 20.692 -24.291 1.00 42.84 82 ASN A N 1
ATOM 602 C CA . ASN A 1 82 ? 1.956 19.999 -25.574 1.00 42.84 82 ASN A CA 1
ATOM 603 C C . ASN A 1 82 ? 2.886 20.604 -26.648 1.00 42.84 82 ASN A C 1
ATOM 605 O O . ASN A 1 82 ? 3.128 19.971 -27.668 1.00 42.84 82 ASN A O 1
ATOM 609 N N . GLU A 1 83 ? 3.433 21.801 -26.410 1.00 42.97 83 GLU A N 1
ATOM 610 C CA . GLU A 1 83 ? 4.324 22.529 -27.316 1.00 42.97 83 GLU A CA 1
ATOM 611 C C . GLU A 1 83 ? 5.445 23.189 -26.494 1.00 42.97 83 GLU A C 1
ATOM 613 O O . GLU A 1 83 ? 5.380 24.357 -26.120 1.00 42.97 83 GLU A O 1
ATOM 618 N N . CYS A 1 84 ? 6.462 22.419 -26.100 1.00 49.97 84 CYS A N 1
ATOM 619 C CA . CYS A 1 84 ? 7.647 22.986 -25.457 1.00 49.97 84 CYS A CA 1
ATOM 620 C C . CYS A 1 84 ? 8.597 23.518 -26.541 1.00 49.97 84 CYS A C 1
ATOM 622 O O . CYS A 1 84 ? 9.435 22.777 -27.046 1.00 49.97 84 CYS A O 1
ATOM 624 N N . GLU A 1 85 ? 8.492 24.801 -26.900 1.00 47.47 85 GLU A N 1
ATOM 625 C CA . GLU A 1 85 ? 9.414 25.445 -27.859 1.00 47.47 85 GLU A CA 1
ATOM 626 C C . GLU A 1 85 ? 10.884 25.440 -27.379 1.00 47.47 85 GLU A C 1
ATOM 628 O O . GLU A 1 85 ? 11.802 25.587 -28.182 1.00 47.47 85 GLU A O 1
ATOM 633 N N . ASN A 1 86 ? 11.129 25.214 -26.081 1.00 50.62 86 ASN A N 1
ATOM 634 C CA . ASN A 1 86 ? 12.450 25.336 -25.453 1.00 50.62 86 ASN A CA 1
ATOM 635 C C . ASN A 1 86 ? 13.243 24.030 -25.289 1.00 50.62 86 ASN A C 1
ATOM 637 O O . ASN A 1 86 ? 14.411 24.095 -24.908 1.00 50.62 86 ASN A O 1
ATOM 641 N N . CYS A 1 87 ? 12.668 22.846 -25.526 1.00 53.47 87 CYS A N 1
ATOM 642 C CA . CYS A 1 87 ? 13.424 21.600 -25.330 1.00 53.47 87 CYS A CA 1
ATOM 643 C C . CYS A 1 87 ? 14.267 21.193 -26.543 1.00 53.47 87 CYS A C 1
ATOM 645 O O . CYS A 1 87 ? 15.150 20.359 -26.383 1.00 53.47 87 CYS A O 1
ATOM 647 N N . GLY A 1 88 ? 14.002 21.738 -27.738 1.00 50.16 88 GLY A N 1
ATOM 648 C CA . GLY A 1 88 ? 14.761 21.463 -28.970 1.00 50.16 88 GLY A CA 1
ATOM 649 C C . GLY A 1 88 ? 14.764 20.002 -29.456 1.00 50.16 88 GLY A C 1
ATOM 650 O O . GLY A 1 88 ? 15.271 19.728 -30.541 1.00 50.16 88 GLY A O 1
ATOM 651 N N . GLU A 1 89 ? 14.206 19.067 -28.684 1.00 47.03 89 GLU A N 1
ATOM 652 C CA . GLU A 1 89 ? 14.103 17.645 -29.005 1.00 47.03 89 GLU A CA 1
ATOM 653 C C . GLU A 1 89 ? 12.670 17.300 -29.427 1.00 47.03 89 GLU A C 1
ATOM 655 O O . GLU A 1 89 ? 11.724 17.488 -28.661 1.00 47.03 89 GLU A O 1
ATOM 660 N N . ASP A 1 90 ? 12.523 16.798 -30.656 1.00 42.44 90 ASP A N 1
ATOM 661 C CA . ASP A 1 90 ? 11.287 16.215 -31.181 1.00 42.44 90 ASP A CA 1
ATOM 662 C C . ASP A 1 90 ? 11.365 14.678 -31.071 1.00 42.44 90 ASP A C 1
ATOM 664 O O . ASP A 1 90 ? 12.253 14.072 -31.689 1.00 42.44 90 ASP A O 1
ATOM 668 N N . PRO A 1 91 ? 10.475 14.021 -30.300 1.00 52.75 91 PRO A N 1
ATOM 669 C CA . PRO A 1 91 ? 9.380 14.593 -29.504 1.00 52.75 91 PRO A CA 1
ATOM 670 C C . PRO A 1 91 ? 9.824 15.087 -28.113 1.00 52.75 91 PRO A C 1
ATOM 672 O O . PRO A 1 91 ? 10.743 14.518 -27.519 1.00 52.75 91 PRO A O 1
ATOM 675 N N . CYS A 1 92 ? 9.121 16.088 -27.554 1.00 55.53 92 CYS A N 1
ATOM 676 C CA . CYS A 1 92 ? 9.441 16.635 -26.228 1.00 55.53 92 CYS A CA 1
ATOM 677 C C . CYS A 1 92 ? 9.480 15.537 -25.161 1.00 55.53 92 CYS A C 1
ATOM 679 O O . CYS A 1 92 ? 8.493 14.841 -24.921 1.00 55.53 92 CYS A O 1
ATOM 681 N N . VAL A 1 93 ? 10.608 15.428 -24.458 1.00 57.72 93 VAL A N 1
ATOM 682 C CA . VAL A 1 93 ? 10.806 14.462 -23.360 1.00 57.72 93 VAL A CA 1
ATOM 683 C C . VAL A 1 93 ? 10.279 15.003 -22.014 1.00 57.72 93 VAL A C 1
ATOM 685 O O . VAL A 1 93 ? 10.379 14.347 -20.974 1.00 57.72 93 VAL A O 1
ATOM 688 N N . CYS A 1 94 ? 9.676 16.195 -22.025 1.00 63.91 94 CYS A N 1
ATOM 689 C CA . CYS A 1 94 ? 9.077 16.877 -20.883 1.00 63.91 94 CYS A CA 1
ATOM 690 C C . CYS A 1 94 ? 7.758 16.215 -20.436 1.00 63.91 94 CYS A C 1
ATOM 692 O O . CYS A 1 94 ? 6.674 16.764 -20.592 1.00 63.91 94 CYS A O 1
ATOM 694 N N . GLY A 1 95 ? 7.821 15.002 -19.885 1.00 66.50 95 GLY A N 1
ATOM 695 C CA . GLY A 1 95 ? 6.640 14.400 -19.262 1.00 66.50 95 GLY A CA 1
ATOM 696 C C . GLY A 1 95 ? 6.171 15.178 -18.023 1.00 66.50 95 GLY A C 1
ATOM 697 O O . GLY A 1 95 ? 6.893 16.045 -17.522 1.00 66.50 95 GLY A O 1
ATOM 698 N N . PRO A 1 96 ? 4.978 14.852 -17.490 1.00 80.69 96 PRO A N 1
ATOM 699 C CA . PRO A 1 96 ? 4.426 15.545 -16.333 1.00 80.69 96 PRO A CA 1
ATOM 700 C C . PRO A 1 96 ? 5.386 15.496 -15.138 1.00 80.69 96 PRO A C 1
ATOM 702 O O . PRO A 1 96 ? 6.135 14.530 -14.958 1.00 80.69 96 PRO A O 1
ATOM 705 N N . SER A 1 97 ? 5.327 16.526 -14.289 1.00 85.94 97 SER A N 1
ATOM 706 C CA . SER A 1 97 ? 6.033 16.524 -13.003 1.00 85.94 97 SER A CA 1
ATOM 707 C C . SER A 1 97 ? 5.608 15.324 -12.141 1.00 85.94 97 SER A C 1
ATOM 709 O O . SER A 1 97 ? 4.518 14.779 -12.329 1.00 85.94 97 SER A O 1
ATOM 711 N N . GLU A 1 98 ? 6.426 14.921 -11.160 1.00 84.88 98 GLU A N 1
ATOM 712 C CA . GLU A 1 98 ? 6.060 13.832 -10.233 1.00 84.88 98 GLU A CA 1
ATOM 713 C C . GLU A 1 98 ? 4.726 14.125 -9.520 1.00 84.88 98 GLU A C 1
ATOM 715 O O . GLU A 1 98 ? 3.872 13.247 -9.432 1.00 84.88 98 GLU A O 1
ATOM 720 N N . LYS A 1 99 ? 4.489 15.382 -9.122 1.00 87.31 99 LYS A N 1
ATOM 721 C CA . LYS A 1 99 ? 3.226 15.816 -8.506 1.00 87.31 99 LYS A CA 1
ATOM 722 C C . LYS A 1 99 ? 2.037 15.720 -9.466 1.00 87.31 99 LYS A C 1
ATOM 724 O O . LYS A 1 99 ? 0.966 15.257 -9.094 1.00 87.31 99 LYS A O 1
ATOM 729 N N . THR A 1 100 ? 2.203 16.158 -10.712 1.00 87.50 100 THR A N 1
ATOM 730 C CA . THR A 1 100 ? 1.134 16.065 -11.720 1.00 87.50 100 THR A CA 1
ATOM 731 C C . THR A 1 100 ? 0.814 14.602 -12.017 1.00 87.50 100 THR A C 1
ATOM 733 O O . THR A 1 100 ? -0.349 14.212 -12.072 1.00 87.50 100 THR A O 1
ATOM 736 N N . ALA A 1 101 ? 1.844 13.769 -12.159 1.00 86.25 101 ALA A N 1
ATOM 737 C CA . ALA A 1 101 ? 1.676 12.351 -12.412 1.00 86.25 101 ALA A CA 1
ATOM 738 C C . ALA A 1 101 ? 1.018 11.625 -11.225 1.00 86.25 101 ALA A C 1
ATOM 740 O O . ALA A 1 101 ? 0.111 10.833 -11.454 1.00 86.25 101 ALA A O 1
ATOM 741 N N . SER A 1 102 ? 1.366 11.926 -9.971 1.00 89.81 102 SER A N 1
ATOM 742 C CA . SER A 1 102 ? 0.695 11.316 -8.811 1.00 89.81 102 SER A CA 1
ATOM 743 C C . SER A 1 102 ? -0.797 11.681 -8.729 1.00 89.81 102 SER A C 1
ATOM 745 O O . SER A 1 102 ? -1.617 10.831 -8.376 1.00 89.81 102 SER A O 1
ATOM 747 N N . ILE A 1 103 ? -1.176 12.895 -9.149 1.00 92.88 103 ILE A N 1
ATOM 748 C CA . ILE A 1 103 ? -2.583 13.307 -9.300 1.00 92.88 103 ILE A CA 1
ATOM 749 C C . ILE A 1 103 ? -3.281 12.499 -10.400 1.00 92.88 103 ILE A C 1
ATOM 751 O O . ILE A 1 103 ? -4.415 12.064 -10.200 1.00 92.88 103 ILE A O 1
ATOM 755 N N . LEU A 1 104 ? -2.618 12.234 -11.534 1.00 93.56 104 LEU A N 1
ATOM 756 C CA . LEU A 1 104 ? -3.178 11.377 -12.592 1.00 93.56 104 LEU A CA 1
ATOM 757 C C . LEU A 1 104 ? -3.486 9.963 -12.086 1.00 93.56 104 LEU A C 1
ATOM 759 O O . LEU A 1 104 ? -4.428 9.339 -12.573 1.00 93.56 104 LEU A O 1
ATOM 763 N N . TRP A 1 105 ? -2.727 9.467 -11.110 1.00 96.62 105 TRP A N 1
ATOM 764 C CA . TRP A 1 105 ? -2.973 8.189 -10.438 1.00 96.62 105 TRP A CA 1
ATOM 765 C C . TRP A 1 105 ? -4.048 8.263 -9.344 1.00 96.62 105 TRP A C 1
ATOM 767 O O . TRP A 1 105 ? -4.371 7.243 -8.743 1.00 96.62 105 TRP A O 1
ATOM 777 N N . GLY A 1 106 ? -4.638 9.435 -9.091 1.00 97.06 106 GLY A N 1
ATOM 778 C CA . GLY A 1 106 ? -5.697 9.617 -8.099 1.00 97.06 106 GLY A CA 1
ATOM 779 C C . GLY A 1 106 ? -5.226 9.344 -6.671 1.00 97.06 106 GLY A C 1
ATOM 780 O O . GLY A 1 106 ? -5.979 8.763 -5.885 1.00 97.06 106 GLY A O 1
ATOM 781 N N . LEU A 1 107 ? -3.972 9.699 -6.376 1.00 97.44 107 LEU A N 1
ATOM 782 C CA . LEU A 1 107 ? -3.362 9.553 -5.059 1.00 97.44 107 LEU A CA 1
ATOM 783 C C . LEU A 1 107 ? -3.659 10.766 -4.180 1.00 97.44 107 LEU A C 1
ATOM 785 O O . LEU A 1 107 ? -3.400 11.905 -4.579 1.00 97.44 107 LEU A O 1
ATOM 789 N N . ASP A 1 108 ? -4.102 10.513 -2.954 1.00 96.69 108 ASP A N 1
ATOM 790 C CA . ASP A 1 108 ? -4.185 11.525 -1.907 1.00 96.69 108 ASP A CA 1
ATOM 791 C C . ASP A 1 108 ? -2.770 11.948 -1.490 1.00 96.69 108 ASP A C 1
ATOM 793 O O . ASP A 1 108 ? -2.028 11.178 -0.883 1.00 96.69 108 ASP A O 1
ATOM 797 N N . GLN A 1 109 ? -2.366 13.166 -1.851 1.00 94.00 109 GLN A N 1
ATOM 798 C CA . GLN A 1 109 ? -1.019 13.669 -1.562 1.00 94.00 109 GLN A CA 1
ATOM 799 C C . GLN A 1 109 ? -0.809 13.981 -0.075 1.00 94.00 109 GLN A C 1
ATOM 801 O O . GLN A 1 109 ? 0.330 14.006 0.385 1.00 94.00 109 GLN A O 1
ATOM 806 N N . GLU A 1 110 ? -1.890 14.170 0.682 1.00 94.81 110 GLU A N 1
ATOM 807 C CA . GLU A 1 110 ? -1.855 14.580 2.089 1.00 94.81 110 GLU A CA 1
ATOM 808 C C . GLU A 1 110 ? -2.008 13.383 3.045 1.00 94.81 110 GLU A C 1
ATOM 810 O O . GLU A 1 110 ? -2.179 13.547 4.260 1.00 94.81 110 GLU A O 1
ATOM 815 N N . LEU A 1 111 ? -1.936 12.157 2.513 1.00 96.25 111 LEU A N 1
ATOM 816 C CA . LEU A 1 111 ? -2.083 10.932 3.288 1.00 96.25 111 LEU A CA 1
ATOM 817 C C . LEU A 1 111 ? -0.981 10.809 4.353 1.00 96.25 111 LEU A C 1
ATOM 819 O O . LEU A 1 111 ? 0.198 10.596 4.062 1.00 96.25 111 LEU A O 1
ATOM 823 N N . ASN A 1 112 ? -1.376 10.875 5.624 1.00 97.00 112 ASN A N 1
ATOM 824 C CA . ASN A 1 112 ? -0.463 10.707 6.749 1.00 97.00 112 ASN A CA 1
ATOM 825 C C . ASN A 1 112 ? -0.340 9.229 7.137 1.00 97.00 112 ASN A C 1
ATOM 827 O O . ASN A 1 112 ? -1.050 8.749 8.022 1.00 97.00 112 ASN A O 1
ATOM 831 N N . LEU A 1 113 ? 0.608 8.517 6.526 1.00 97.12 113 LEU A N 1
ATOM 832 C CA . LEU A 1 113 ? 0.788 7.078 6.748 1.00 97.12 113 LEU A CA 1
ATOM 833 C C . LEU A 1 113 ? 0.998 6.674 8.211 1.00 97.12 113 LEU A C 1
ATOM 835 O O . LEU A 1 113 ? 0.598 5.579 8.594 1.00 97.12 113 LEU A O 1
ATOM 839 N N . THR A 1 114 ? 1.592 7.536 9.043 1.00 97.50 114 THR A N 1
ATOM 840 C CA . THR A 1 114 ? 1.742 7.245 10.479 1.00 97.50 114 THR A CA 1
ATOM 841 C C . THR A 1 114 ? 0.375 7.150 11.155 1.00 97.50 114 THR A C 1
ATOM 843 O O . THR A 1 114 ? 0.115 6.197 11.888 1.00 97.50 114 THR A O 1
ATOM 846 N N . ARG A 1 115 ? -0.504 8.129 10.906 1.00 97.94 115 ARG A N 1
ATOM 847 C CA . ARG A 1 115 ? -1.861 8.144 11.464 1.00 97.94 115 ARG A CA 1
ATOM 848 C C . ARG A 1 115 ? -2.707 7.019 10.877 1.00 97.94 115 ARG A C 1
ATOM 850 O O . ARG A 1 115 ? -3.398 6.338 11.623 1.00 97.94 115 ARG A O 1
ATOM 857 N N . GLU A 1 116 ? -2.626 6.797 9.567 1.00 98.31 116 GLU A N 1
ATOM 858 C CA . GLU A 1 116 ? -3.419 5.762 8.898 1.00 98.31 116 GLU A CA 1
ATOM 859 C C . GLU A 1 116 ? -3.040 4.344 9.351 1.00 98.31 116 GLU A C 1
ATOM 861 O O . GLU A 1 116 ? -3.924 3.523 9.592 1.00 98.31 116 GLU A O 1
ATOM 866 N N . ALA A 1 117 ? -1.745 4.066 9.545 1.00 98.44 117 ALA A N 1
ATOM 867 C CA . ALA A 1 117 ? -1.294 2.809 10.138 1.00 98.44 117 ALA A CA 1
ATOM 868 C C . ALA A 1 117 ? -1.787 2.662 11.585 1.00 98.44 117 ALA A C 1
ATOM 870 O O . ALA A 1 117 ? -2.231 1.586 11.983 1.00 98.44 117 ALA A O 1
ATOM 871 N N . ALA A 1 118 ? -1.736 3.741 12.375 1.00 98.56 118 ALA A N 1
ATOM 872 C CA . ALA A 1 118 ? -2.204 3.713 13.755 1.00 98.56 118 ALA A CA 1
ATOM 873 C C . ALA A 1 118 ? -3.709 3.414 13.842 1.00 98.56 118 ALA A C 1
ATOM 875 O O . ALA A 1 118 ? -4.115 2.546 14.614 1.00 98.56 118 ALA A O 1
ATOM 876 N N . ASP A 1 119 ? -4.517 4.072 13.009 1.00 98.75 119 ASP A N 1
ATOM 877 C CA . ASP A 1 119 ? -5.954 3.814 12.897 1.00 98.75 119 ASP A CA 1
ATOM 878 C C . ASP A 1 119 ? -6.229 2.362 12.517 1.00 98.75 119 ASP A C 1
ATOM 880 O O . ASP A 1 119 ? -7.015 1.690 13.184 1.00 98.75 119 ASP A O 1
ATOM 884 N N . PHE A 1 120 ? -5.551 1.862 11.480 1.00 98.75 120 PHE A N 1
ATOM 885 C CA . PHE A 1 120 ? -5.706 0.490 11.009 1.00 98.75 120 PHE A CA 1
ATOM 886 C C . PHE A 1 120 ? -5.437 -0.533 12.121 1.00 98.75 120 PHE A C 1
ATOM 888 O O . PHE A 1 120 ? -6.308 -1.350 12.421 1.00 98.75 120 PHE A O 1
ATOM 895 N N . TYR A 1 121 ? -4.278 -0.468 12.784 1.00 98.75 121 TYR A N 1
ATOM 896 C CA . TYR A 1 121 ? -3.911 -1.466 13.794 1.00 98.75 121 TYR A CA 1
ATOM 897 C C . TYR A 1 121 ? -4.744 -1.369 15.079 1.00 98.75 121 TYR A C 1
ATOM 899 O O . TYR A 1 121 ? -5.043 -2.403 15.680 1.00 98.75 121 TYR A O 1
ATOM 907 N N . VAL A 1 122 ? -5.176 -0.169 15.490 1.00 98.75 122 VAL A N 1
ATOM 908 C CA . VAL A 1 122 ? -6.111 -0.026 16.622 1.00 98.75 122 VAL A CA 1
ATOM 909 C C . VAL A 1 122 ? -7.472 -0.622 16.274 1.00 98.75 122 VAL A C 1
ATOM 911 O O . VAL A 1 122 ? -8.035 -1.355 17.083 1.00 98.75 122 VAL A O 1
ATOM 914 N N . LEU A 1 123 ? -7.994 -0.363 15.072 1.00 98.75 123 LEU A N 1
ATOM 915 C CA . LEU A 1 123 ? -9.267 -0.931 14.631 1.00 98.75 123 LEU A CA 1
ATOM 916 C C . LEU A 1 123 ? -9.203 -2.459 14.527 1.00 98.75 123 LEU A C 1
ATOM 918 O O . LEU A 1 123 ? -10.125 -3.126 14.991 1.00 98.75 123 LEU A O 1
ATOM 922 N N . VAL A 1 124 ? -8.105 -3.025 14.009 1.00 98.56 124 VAL A N 1
ATOM 923 C CA . VAL A 1 124 ? -7.877 -4.481 14.013 1.00 98.56 124 VAL A CA 1
ATOM 924 C C . VAL A 1 124 ? -7.936 -5.032 15.439 1.00 98.56 124 VAL A C 1
ATOM 926 O O . VAL A 1 124 ? -8.707 -5.959 15.686 1.00 98.56 124 VAL A O 1
ATOM 929 N N . ALA A 1 125 ? -7.203 -4.440 16.388 1.00 98.44 125 ALA A N 1
ATOM 930 C CA . ALA A 1 125 ? -7.228 -4.872 17.787 1.00 98.44 125 ALA A CA 1
ATOM 931 C C . ALA A 1 125 ? -8.645 -4.807 18.386 1.00 98.44 125 ALA A C 1
ATOM 933 O O . ALA A 1 125 ? -9.126 -5.790 18.943 1.00 98.44 125 ALA A O 1
ATOM 934 N N . LEU A 1 126 ? -9.372 -3.706 18.165 1.00 98.31 126 LEU A N 1
ATOM 935 C CA . LEU A 1 126 ? -10.746 -3.553 18.649 1.00 98.31 126 LEU A CA 1
ATOM 936 C C . LEU A 1 126 ? -11.710 -4.604 18.079 1.00 98.31 126 LEU A C 1
ATOM 938 O O . LEU A 1 126 ? -12.620 -5.029 18.784 1.00 98.31 126 LEU A O 1
ATOM 942 N N . THR A 1 127 ? -11.536 -5.049 16.829 1.00 98.38 127 THR A N 1
ATOM 943 C CA . THR A 1 127 ? -12.379 -6.129 16.276 1.00 98.38 127 THR A CA 1
ATOM 944 C C . THR A 1 127 ? -12.125 -7.492 16.919 1.00 98.38 127 THR A C 1
ATOM 946 O O . THR A 1 127 ? -13.014 -8.346 16.886 1.00 98.38 127 THR A O 1
ATOM 949 N N . VAL A 1 128 ? -10.937 -7.693 17.497 1.00 98.06 128 VAL A N 1
ATOM 950 C CA . VAL A 1 128 ? -10.573 -8.904 18.242 1.00 98.06 128 VAL A CA 1
ATOM 951 C C . VAL A 1 128 ? -11.085 -8.821 19.676 1.00 98.06 128 VAL A C 1
ATOM 953 O O . VAL A 1 128 ? -11.709 -9.771 20.142 1.00 98.06 128 VAL A O 1
ATOM 956 N N . ASP A 1 129 ? -10.870 -7.686 20.343 1.00 97.44 129 ASP A N 1
ATOM 957 C CA . ASP A 1 129 ? -11.260 -7.476 21.742 1.00 97.44 129 ASP A CA 1
ATOM 958 C C . ASP A 1 129 ? -12.788 -7.381 21.908 1.00 97.44 129 ASP A C 1
ATOM 960 O O . ASP A 1 129 ? -13.348 -7.875 22.886 1.00 97.44 129 ASP A O 1
ATOM 964 N N . TYR A 1 130 ? -13.486 -6.809 20.918 1.00 97.56 130 TYR A N 1
ATOM 965 C CA . TYR A 1 130 ? -14.936 -6.588 20.934 1.00 97.56 130 TYR A CA 1
ATOM 966 C C . TYR A 1 130 ? -15.623 -7.265 19.734 1.00 97.56 130 TYR A C 1
ATOM 968 O O . TYR A 1 130 ? -16.220 -6.595 18.885 1.00 97.56 130 TYR A O 1
ATOM 976 N N . PRO A 1 131 ? -15.604 -8.609 19.636 1.00 98.00 131 PRO A N 1
ATOM 977 C CA . PRO A 1 131 ? -16.041 -9.324 18.435 1.00 98.00 131 PRO A CA 1
ATOM 978 C C . PRO A 1 131 ? -17.544 -9.194 18.154 1.00 98.00 131 PRO A C 1
ATOM 980 O O . PRO A 1 131 ? -17.977 -9.425 17.024 1.00 98.00 131 PRO A O 1
ATOM 983 N N . ASN A 1 132 ? -18.353 -8.817 19.144 1.00 97.19 132 ASN A N 1
ATOM 984 C CA . ASN A 1 132 ? -19.795 -8.610 18.981 1.00 97.19 132 ASN A CA 1
ATOM 985 C C . ASN A 1 132 ? -20.165 -7.153 18.674 1.00 97.19 132 ASN A C 1
ATOM 987 O O . ASN A 1 132 ? -21.311 -6.888 18.314 1.00 97.19 132 ASN A O 1
ATOM 991 N N . ASP A 1 133 ? -19.215 -6.219 18.772 1.00 97.69 133 ASP A N 1
ATOM 992 C CA . ASP A 1 133 ? -19.470 -4.819 18.466 1.00 97.69 133 ASP A CA 1
ATOM 993 C C . ASP A 1 133 ? -19.310 -4.550 16.966 1.00 97.69 133 ASP A C 1
ATOM 995 O O . ASP A 1 133 ? -18.292 -4.867 16.343 1.00 97.69 133 ASP A O 1
ATOM 999 N N . ALA A 1 134 ? -20.341 -3.967 16.358 1.00 98.12 134 ALA A N 1
ATOM 1000 C CA . ALA A 1 134 ? -20.337 -3.670 14.933 1.00 98.12 134 ALA A CA 1
ATOM 1001 C C . ALA A 1 134 ? -19.536 -2.401 14.589 1.00 98.12 134 ALA A C 1
ATOM 1003 O O . ALA A 1 134 ? -19.037 -2.288 13.469 1.00 98.12 134 ALA A O 1
ATOM 1004 N N . ARG A 1 135 ? -19.374 -1.460 15.532 1.00 98.31 135 ARG A N 1
ATOM 1005 C CA . ARG A 1 135 ? -18.690 -0.172 15.321 1.00 98.31 135 ARG A CA 1
ATOM 1006 C C . ARG A 1 135 ? -17.247 -0.344 14.817 1.00 98.31 135 ARG A C 1
ATOM 1008 O O . ARG A 1 135 ? -16.954 0.199 13.749 1.00 98.31 135 ARG A O 1
ATOM 1015 N N . PRO A 1 136 ? -16.350 -1.107 15.484 1.00 98.44 136 PRO A N 1
ATOM 1016 C CA . PRO A 1 136 ? -14.978 -1.274 15.002 1.00 98.44 136 PRO A CA 1
ATOM 1017 C C . PRO A 1 136 ? -14.911 -2.025 13.669 1.00 98.44 136 PRO A C 1
ATOM 1019 O O . PRO A 1 136 ? -14.048 -1.723 12.854 1.00 98.44 136 PRO A O 1
ATOM 1022 N N . LYS A 1 137 ? -15.845 -2.947 13.399 1.00 98.38 137 LYS A N 1
ATOM 1023 C CA . LYS A 1 137 ? -15.902 -3.687 12.127 1.00 98.38 137 LYS A CA 1
ATOM 1024 C C . LYS A 1 137 ? -16.232 -2.778 10.949 1.00 98.38 137 LYS A C 1
ATOM 1026 O O . LYS A 1 137 ? -15.567 -2.861 9.920 1.00 98.38 137 LYS A O 1
ATOM 1031 N N . TYR A 1 138 ? -17.228 -1.903 11.099 1.00 98.44 138 TYR A N 1
ATOM 1032 C CA . TYR A 1 138 ? -17.574 -0.932 10.060 1.00 98.44 138 TYR A CA 1
ATOM 1033 C C . TYR A 1 138 ? -16.441 0.066 9.826 1.00 98.44 138 TYR A C 1
ATOM 1035 O O . TYR A 1 138 ? -16.043 0.270 8.681 1.00 98.44 138 TYR A O 1
ATOM 1043 N N . ALA A 1 139 ? -15.871 0.616 10.903 1.00 98.50 139 ALA A N 1
ATOM 1044 C CA . ALA A 1 139 ? -14.746 1.540 10.803 1.00 98.50 139 ALA A CA 1
ATOM 1045 C C . ALA A 1 139 ? -13.515 0.885 10.149 1.00 98.50 139 ALA A C 1
ATOM 1047 O O . ALA A 1 139 ? -12.868 1.499 9.300 1.00 98.50 139 ALA A O 1
ATOM 1048 N N . LEU A 1 140 ? -13.211 -0.376 10.489 1.00 98.69 140 LEU A N 1
ATOM 1049 C CA . LEU A 1 140 ? -12.125 -1.126 9.859 1.00 98.69 140 LEU A CA 1
ATOM 1050 C C . LEU A 1 140 ? -12.396 -1.365 8.372 1.00 98.69 140 LEU A C 1
ATOM 1052 O O . LEU A 1 140 ? -11.499 -1.153 7.564 1.00 98.69 140 LEU A O 1
ATOM 1056 N N . ALA A 1 141 ? -13.610 -1.778 7.997 1.00 98.62 141 ALA A N 1
ATOM 1057 C CA . ALA A 1 141 ? -13.963 -2.038 6.602 1.00 98.62 141 ALA A CA 1
ATOM 1058 C C . ALA A 1 141 ? -13.829 -0.780 5.726 1.00 98.62 141 ALA A C 1
ATOM 1060 O O . ALA A 1 141 ? -13.255 -0.852 4.640 1.00 98.62 141 ALA A O 1
ATOM 1061 N N . GLU A 1 142 ? -14.297 0.372 6.214 1.00 98.56 142 GLU A N 1
ATOM 1062 C CA . GLU A 1 142 ? -14.142 1.660 5.530 1.00 98.56 142 GLU A CA 1
ATOM 1063 C C . GLU A 1 142 ? -12.660 2.034 5.379 1.00 98.56 142 GLU A C 1
ATOM 1065 O O . GLU A 1 142 ? -12.199 2.334 4.274 1.00 98.56 142 GLU A O 1
ATOM 1070 N N . LYS A 1 143 ? -11.888 1.934 6.472 1.00 98.50 143 LYS A N 1
ATOM 1071 C CA . LYS A 1 143 ? -10.450 2.231 6.472 1.00 98.50 143 LYS A CA 1
ATOM 1072 C C . LYS A 1 143 ? -9.683 1.331 5.505 1.00 98.50 143 LYS A C 1
ATOM 1074 O O . LYS A 1 143 ? -8.873 1.822 4.726 1.00 98.50 143 LYS A O 1
ATOM 1079 N N . VAL A 1 144 ? -9.951 0.028 5.541 1.00 98.69 144 VAL A N 1
ATOM 1080 C CA . VAL A 1 144 ? -9.322 -0.969 4.670 1.00 98.69 144 VAL A CA 1
ATOM 1081 C C . VAL A 1 144 ? -9.652 -0.704 3.207 1.00 98.69 144 VAL A C 1
ATOM 1083 O O . VAL A 1 144 ? -8.744 -0.745 2.385 1.00 98.69 144 VAL A O 1
ATOM 1086 N N . GLY A 1 145 ? -10.913 -0.412 2.872 1.00 98.38 145 GLY A N 1
ATOM 1087 C CA . GLY A 1 145 ? -11.310 -0.119 1.494 1.00 98.38 145 GLY A CA 1
ATOM 1088 C C . GLY A 1 145 ? -10.579 1.100 0.930 1.00 98.38 145 GLY A C 1
ATOM 1089 O O . GLY A 1 145 ? -10.018 1.032 -0.163 1.00 98.38 145 GLY A O 1
ATOM 1090 N N . TYR A 1 146 ? -10.520 2.183 1.708 1.00 98.62 146 TYR A N 1
ATOM 1091 C CA . TYR A 1 146 ? -9.798 3.394 1.327 1.00 98.62 146 TYR A CA 1
ATOM 1092 C C . TYR A 1 146 ? -8.286 3.156 1.179 1.00 98.62 146 TYR A C 1
ATOM 1094 O O . TYR A 1 146 ? -7.707 3.496 0.147 1.00 98.62 146 TYR A O 1
ATOM 1102 N N . LEU A 1 147 ? -7.638 2.534 2.172 1.00 98.69 147 LEU A N 1
ATOM 1103 C CA . LEU A 1 147 ? -6.192 2.296 2.123 1.00 98.69 147 LEU A CA 1
ATOM 1104 C C . LEU A 1 147 ? -5.802 1.312 1.022 1.00 98.69 147 LEU A C 1
ATOM 1106 O O . LEU A 1 147 ? -4.806 1.541 0.346 1.00 98.69 147 LEU A O 1
ATOM 1110 N N . ALA A 1 148 ? -6.577 0.248 0.802 1.00 98.75 148 ALA A N 1
ATOM 1111 C CA . ALA A 1 148 ? -6.285 -0.719 -0.250 1.00 98.75 148 ALA A CA 1
ATOM 1112 C C . ALA A 1 148 ? -6.330 -0.074 -1.646 1.00 98.75 148 ALA A C 1
ATOM 1114 O O . ALA A 1 148 ? -5.448 -0.338 -2.461 1.00 98.75 148 ALA A O 1
ATOM 1115 N N . ASP A 1 149 ? -7.298 0.810 -1.911 1.00 98.56 149 ASP A N 1
ATOM 1116 C CA 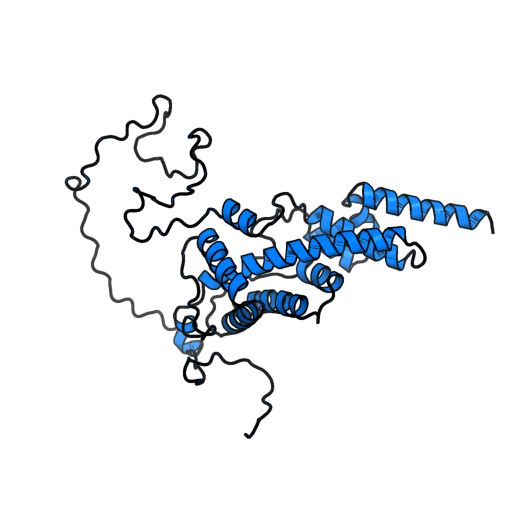. ASP A 1 149 ? -7.368 1.574 -3.164 1.00 98.56 149 ASP A CA 1
ATOM 1117 C C . ASP A 1 149 ? -6.151 2.500 -3.339 1.00 98.56 149 ASP A C 1
ATOM 1119 O O . ASP A 1 149 ? -5.476 2.457 -4.371 1.00 98.56 149 ASP A O 1
ATOM 1123 N N . GLN A 1 150 ? -5.812 3.282 -2.310 1.00 98.44 150 GLN A N 1
ATOM 1124 C CA . GLN A 1 150 ? -4.666 4.195 -2.358 1.00 98.44 150 GLN A CA 1
ATOM 1125 C C . GLN A 1 150 ? -3.334 3.450 -2.504 1.00 98.44 150 GLN A C 1
ATOM 1127 O O . GLN A 1 150 ? -2.476 3.845 -3.295 1.00 98.44 150 GLN A O 1
ATOM 1132 N N . PHE A 1 151 ? -3.156 2.345 -1.780 1.00 98.56 151 PHE A N 1
ATOM 1133 C CA . PHE A 1 151 ? -1.930 1.549 -1.812 1.00 98.56 151 PHE A CA 1
ATOM 1134 C C . PHE A 1 151 ? -1.757 0.830 -3.144 1.00 98.56 151 PHE A C 1
ATOM 1136 O O . PHE A 1 151 ? -0.639 0.789 -3.654 1.00 98.56 151 PHE A O 1
ATOM 1143 N N . ALA A 1 152 ? -2.838 0.314 -3.736 1.00 98.62 152 ALA A N 1
ATOM 1144 C CA . ALA A 1 152 ? -2.784 -0.323 -5.045 1.00 98.62 152 ALA A CA 1
ATOM 1145 C C . ALA A 1 152 ? -2.330 0.666 -6.124 1.00 98.62 152 ALA A C 1
ATOM 1147 O O . ALA A 1 152 ? -1.342 0.405 -6.808 1.00 98.62 152 ALA A O 1
ATOM 1148 N N . ARG A 1 153 ? -2.967 1.842 -6.201 1.00 98.50 153 ARG A N 1
ATOM 1149 C CA . ARG A 1 153 ? -2.591 2.910 -7.145 1.00 98.50 153 ARG A CA 1
ATOM 1150 C C . ARG A 1 153 ? -1.152 3.370 -6.941 1.00 98.50 153 ARG A C 1
ATOM 1152 O O . ARG A 1 153 ? -0.418 3.550 -7.910 1.00 98.50 153 ARG A O 1
ATOM 1159 N N . TYR A 1 154 ? -0.738 3.539 -5.685 1.00 98.31 154 TYR A N 1
ATOM 1160 C CA . TYR A 1 154 ? 0.616 3.975 -5.371 1.00 98.31 154 TYR A CA 1
ATOM 1161 C C . TYR A 1 154 ? 1.643 2.926 -5.810 1.00 98.31 154 TYR A C 1
ATOM 1163 O O . TYR A 1 154 ? 2.626 3.269 -6.467 1.00 98.31 154 TYR A O 1
ATOM 1171 N N . ILE A 1 155 ? 1.438 1.655 -5.443 1.00 98.38 155 ILE A N 1
ATOM 1172 C CA . ILE A 1 155 ? 2.369 0.572 -5.780 1.00 98.38 155 ILE A CA 1
ATOM 1173 C C . ILE A 1 155 ? 2.485 0.434 -7.292 1.00 98.38 155 ILE A C 1
ATOM 1175 O O . ILE A 1 155 ? 3.595 0.317 -7.806 1.00 98.38 155 ILE A O 1
ATOM 1179 N N . ASP A 1 156 ? 1.360 0.480 -7.997 1.00 98.31 156 ASP A N 1
ATOM 1180 C CA . ASP A 1 156 ? 1.321 0.356 -9.447 1.00 98.31 156 ASP A CA 1
ATOM 1181 C C . ASP A 1 156 ? 2.106 1.489 -10.126 1.00 98.31 156 ASP A C 1
ATOM 1183 O O . ASP A 1 156 ? 3.018 1.249 -10.921 1.00 98.31 156 ASP A O 1
ATOM 1187 N N . MET A 1 157 ? 1.866 2.733 -9.703 1.00 97.69 157 MET A N 1
ATOM 1188 C CA . MET A 1 157 ? 2.652 3.890 -10.130 1.00 97.69 157 MET A CA 1
ATOM 1189 C C . MET A 1 157 ? 4.152 3.694 -9.848 1.00 97.69 157 MET A C 1
ATOM 1191 O O . MET A 1 157 ? 4.997 3.918 -10.720 1.00 97.69 157 MET A O 1
ATOM 1195 N N . ALA A 1 158 ? 4.504 3.264 -8.634 1.00 97.19 158 ALA A N 1
ATOM 1196 C CA . ALA A 1 158 ? 5.888 3.080 -8.212 1.00 97.19 158 ALA A CA 1
ATOM 1197 C C . ALA A 1 158 ? 6.609 1.998 -9.037 1.00 97.19 158 ALA A C 1
ATOM 1199 O O . ALA A 1 158 ? 7.748 2.220 -9.454 1.00 97.19 158 ALA A O 1
ATOM 1200 N N . ILE A 1 159 ? 5.929 0.886 -9.341 1.00 97.06 159 ILE A N 1
ATOM 1201 C CA . ILE A 1 159 ? 6.400 -0.184 -10.234 1.00 97.06 159 ILE A CA 1
ATOM 1202 C C . ILE A 1 159 ? 6.763 0.386 -11.606 1.00 97.06 159 ILE A C 1
ATOM 1204 O O . ILE A 1 159 ? 7.884 0.184 -12.078 1.00 97.06 159 ILE A O 1
ATOM 1208 N N . GLY A 1 160 ? 5.852 1.144 -12.220 1.00 95.19 160 GLY A N 1
ATOM 1209 C CA . GLY A 1 160 ? 6.087 1.787 -13.512 1.00 95.19 160 GLY A CA 1
ATOM 1210 C C . GLY A 1 160 ? 7.275 2.736 -13.506 1.00 95.19 160 GLY A C 1
ATOM 1211 O O . GLY A 1 160 ? 8.086 2.755 -14.433 1.00 95.19 160 GLY A O 1
ATOM 1212 N N . GLY A 1 161 ? 7.406 3.496 -12.418 1.00 95.00 161 GLY A N 1
ATOM 1213 C CA . GLY A 1 161 ? 8.560 4.350 -12.189 1.00 95.00 161 GLY A CA 1
ATOM 1214 C C . GLY A 1 161 ? 9.848 3.543 -12.202 1.00 95.00 161 GLY A C 1
ATOM 1215 O O . GLY A 1 161 ? 10.779 3.900 -12.917 1.00 95.00 161 GLY A O 1
ATOM 1216 N N . GLU A 1 162 ? 9.919 2.462 -11.436 1.00 95.62 162 GLU A N 1
ATOM 1217 C CA . GLU A 1 162 ? 11.146 1.681 -11.297 1.00 95.62 162 GLU A CA 1
ATOM 1218 C C . GLU A 1 162 ? 11.539 0.920 -12.570 1.00 95.62 162 GLU A C 1
ATOM 1220 O O . GLU A 1 162 ? 12.726 0.831 -12.891 1.00 95.62 162 GLU A O 1
ATOM 1225 N N . LEU A 1 163 ? 10.565 0.449 -13.354 1.00 93.75 163 LEU A N 1
ATOM 1226 C CA . LEU A 1 163 ? 10.820 -0.238 -14.625 1.00 93.75 163 LEU A CA 1
ATOM 1227 C C . LEU A 1 163 ? 11.685 0.581 -15.597 1.00 93.75 163 LEU A C 1
ATOM 1229 O O . LEU A 1 163 ? 12.417 -0.003 -16.398 1.00 93.75 163 LEU A O 1
ATOM 1233 N N . ARG A 1 164 ? 11.687 1.919 -15.495 1.00 92.81 164 ARG A N 1
ATOM 1234 C CA . ARG A 1 164 ? 12.534 2.788 -16.334 1.00 92.81 164 ARG A CA 1
ATOM 1235 C C . ARG A 1 164 ? 14.032 2.495 -16.223 1.00 92.81 164 ARG A C 1
ATOM 1237 O O . ARG A 1 164 ? 14.783 2.810 -17.143 1.00 92.81 164 ARG A O 1
ATOM 1244 N N . HIS A 1 165 ? 14.446 1.871 -15.121 1.00 93.00 165 HIS A N 1
ATOM 1245 C CA . HIS A 1 165 ? 15.832 1.503 -14.829 1.00 93.00 165 HIS A CA 1
ATOM 1246 C C . HIS A 1 165 ? 16.212 0.098 -15.285 1.00 93.00 165 HIS A C 1
ATOM 1248 O O . HIS A 1 165 ? 17.344 -0.322 -15.046 1.00 93.00 165 HIS A O 1
ATOM 1254 N N . ALA A 1 166 ? 15.297 -0.644 -15.916 1.00 91.12 166 ALA A N 1
ATOM 1255 C CA . ALA A 1 166 ? 15.617 -1.976 -16.413 1.00 91.12 166 ALA A CA 1
ATOM 1256 C C . ALA A 1 166 ? 16.849 -1.915 -17.346 1.00 91.12 166 ALA A C 1
ATOM 1258 O O . ALA A 1 166 ? 16.972 -0.973 -18.136 1.00 91.12 166 ALA A O 1
ATOM 1259 N N . PRO A 1 167 ? 17.776 -2.881 -17.288 1.00 87.25 167 PRO A N 1
ATOM 1260 C CA . PRO A 1 167 ? 18.842 -2.997 -18.277 1.00 87.25 167 PRO A CA 1
ATOM 1261 C C . PRO A 1 167 ? 18.281 -3.114 -19.699 1.00 87.25 167 PRO A C 1
ATOM 1263 O O . PRO A 1 167 ? 17.205 -3.679 -19.895 1.00 87.25 167 PRO A O 1
ATOM 1266 N N . SER A 1 168 ? 19.014 -2.611 -20.695 1.00 83.88 168 SER A N 1
ATOM 1267 C CA . SER A 1 168 ? 18.629 -2.697 -22.115 1.00 83.88 168 SER A CA 1
ATOM 1268 C C . SER A 1 168 ? 18.412 -4.132 -22.593 1.00 83.88 168 SER A C 1
ATOM 1270 O O . SER A 1 168 ? 17.603 -4.397 -23.470 1.00 83.88 168 SER A O 1
ATOM 1272 N N . GLU A 1 169 ? 19.116 -5.080 -21.990 1.00 80.38 169 GLU A N 1
ATOM 1273 C CA . GLU A 1 169 ? 19.030 -6.501 -22.287 1.00 80.38 169 GLU A CA 1
ATOM 1274 C C . GLU A 1 169 ? 17.696 -7.111 -21.835 1.00 80.38 169 GLU A C 1
ATOM 1276 O O . GLU A 1 169 ? 17.328 -8.187 -22.297 1.00 80.38 169 GLU A O 1
ATOM 1281 N N . LEU A 1 170 ? 16.967 -6.428 -20.944 1.00 77.56 170 LEU A N 1
ATOM 1282 C CA . LEU A 1 170 ? 15.612 -6.797 -20.539 1.00 77.56 170 LEU A CA 1
ATOM 1283 C C . LEU A 1 170 ? 14.536 -6.073 -21.363 1.00 77.56 170 LEU A C 1
ATOM 1285 O O . LEU A 1 170 ? 13.358 -6.364 -21.181 1.00 77.56 170 LEU A O 1
ATOM 1289 N N . ASP A 1 171 ? 14.908 -5.182 -22.292 1.00 71.25 171 ASP A N 1
ATOM 1290 C CA . ASP A 1 171 ? 13.948 -4.517 -23.194 1.00 71.25 171 ASP A CA 1
ATOM 1291 C C . ASP A 1 171 ? 13.316 -5.495 -24.182 1.00 71.25 171 ASP A C 1
ATOM 1293 O O . ASP A 1 171 ? 12.247 -5.226 -24.729 1.00 71.25 171 ASP A O 1
ATOM 1297 N N . GLU A 1 172 ? 13.987 -6.624 -24.407 1.00 65.19 172 GLU A N 1
ATOM 1298 C CA . GLU A 1 172 ? 13.502 -7.729 -25.227 1.00 65.19 172 GLU A CA 1
ATOM 1299 C C . GLU A 1 172 ? 12.636 -8.722 -24.442 1.00 65.19 172 GLU A C 1
ATOM 1301 O O . GLU A 1 172 ? 12.057 -9.612 -25.063 1.00 65.19 172 GLU A O 1
ATOM 1306 N N . CYS A 1 173 ? 12.529 -8.597 -23.108 1.00 64.50 173 CYS A N 1
ATOM 1307 C CA . CYS A 1 173 ? 11.578 -9.405 -22.346 1.00 64.50 173 CYS A CA 1
ATOM 1308 C C . CYS A 1 173 ? 10.169 -9.010 -22.799 1.00 64.50 173 CYS A C 1
ATOM 1310 O O . CYS A 1 173 ? 9.679 -7.924 -22.481 1.00 64.50 173 CYS A O 1
ATOM 1312 N N . ASP A 1 174 ? 9.557 -9.888 -23.594 1.00 55.81 174 ASP A N 1
ATOM 1313 C CA . ASP A 1 174 ? 8.338 -9.585 -24.327 1.00 55.81 174 ASP A CA 1
ATOM 1314 C C . ASP A 1 174 ? 7.178 -9.336 -23.362 1.00 55.81 174 ASP A C 1
ATOM 1316 O O . ASP A 1 174 ? 6.725 -10.211 -22.621 1.00 55.81 174 ASP A O 1
ATOM 1320 N N . PHE A 1 175 ? 6.709 -8.098 -23.378 1.00 67.38 175 PHE A N 1
ATOM 1321 C CA . PHE A 1 175 ? 5.581 -7.612 -22.607 1.00 67.38 175 PHE A CA 1
ATOM 1322 C C . PHE A 1 175 ? 4.341 -7.589 -23.502 1.00 67.38 175 PHE A C 1
ATOM 1324 O O . PHE A 1 175 ? 3.734 -6.541 -23.704 1.00 67.38 175 PHE A O 1
ATOM 1331 N N . GLU A 1 176 ? 4.034 -8.719 -24.145 1.00 67.69 176 GLU A N 1
ATOM 1332 C CA . GLU A 1 176 ? 3.002 -8.803 -25.191 1.00 67.69 176 GLU A CA 1
ATOM 1333 C C . GLU A 1 176 ? 3.125 -7.660 -26.230 1.00 67.69 176 GLU A C 1
ATOM 1335 O O . GLU A 1 176 ? 2.135 -7.040 -26.627 1.00 67.69 176 GLU A O 1
ATOM 1340 N N . GLY A 1 177 ? 4.357 -7.330 -26.635 1.00 67.12 177 GLY A N 1
ATOM 1341 C CA . GLY A 1 177 ? 4.664 -6.271 -27.598 1.00 67.12 177 GLY A CA 1
ATOM 1342 C C . GLY A 1 177 ? 4.920 -4.868 -27.028 1.00 67.12 177 GLY A C 1
ATOM 1343 O O . GLY A 1 177 ? 5.132 -3.943 -27.817 1.00 67.12 177 GLY A O 1
ATOM 1344 N N . TYR A 1 178 ? 4.943 -4.670 -25.703 1.00 72.50 178 TYR A N 1
ATOM 1345 C CA . TYR A 1 178 ? 5.164 -3.345 -25.102 1.00 72.50 178 TYR A CA 1
ATOM 1346 C C . TYR A 1 178 ? 6.618 -3.105 -24.724 1.00 72.50 178 TYR A C 1
ATOM 1348 O O . TYR A 1 178 ? 7.251 -3.888 -24.022 1.00 72.50 178 TYR A O 1
ATOM 1356 N N . LYS A 1 179 ? 7.136 -1.952 -25.154 1.00 79.50 179 LYS A N 1
ATOM 1357 C CA . LYS A 1 179 ? 8.461 -1.478 -24.755 1.00 79.50 179 LYS A CA 1
ATOM 1358 C C . LYS A 1 179 ? 8.382 -0.744 -23.427 1.00 79.50 179 LYS A C 1
ATOM 1360 O O . LYS A 1 179 ? 7.642 0.237 -23.296 1.00 79.50 179 LYS A O 1
ATOM 1365 N N . ILE A 1 180 ? 9.220 -1.172 -22.490 1.00 80.44 180 ILE A N 1
ATOM 1366 C CA . ILE A 1 180 ? 9.425 -0.510 -21.204 1.00 80.44 180 ILE A CA 1
ATOM 1367 C C . ILE A 1 180 ? 9.750 0.978 -21.438 1.00 80.44 180 ILE A C 1
ATOM 1369 O O . ILE A 1 180 ? 10.576 1.299 -22.301 1.00 80.44 180 ILE A O 1
ATOM 1373 N N . PRO A 1 181 ? 9.138 1.915 -20.694 1.00 79.06 181 PRO A N 1
ATOM 1374 C CA . PRO A 1 181 ? 9.488 3.328 -20.775 1.00 79.06 181 PRO A CA 1
ATOM 1375 C C . PRO A 1 181 ? 10.959 3.561 -20.399 1.00 79.06 181 PRO A C 1
ATOM 1377 O O . PRO A 1 181 ? 11.309 3.495 -19.228 1.00 79.06 181 PRO A O 1
ATOM 1380 N N . LYS A 1 182 ? 11.832 3.886 -21.358 1.00 84.81 182 LYS A N 1
ATOM 1381 C CA . LYS A 1 182 ? 13.177 4.411 -21.065 1.00 84.81 182 LYS A CA 1
ATOM 1382 C C . LYS A 1 182 ? 13.123 5.925 -21.022 1.00 84.81 182 LYS A C 1
ATOM 1384 O O . LYS A 1 182 ? 13.166 6.583 -22.054 1.00 84.81 182 LYS A O 1
ATOM 1389 N N . THR A 1 183 ? 12.987 6.476 -19.827 1.00 85.81 183 THR A N 1
ATOM 1390 C CA . THR A 1 183 ? 12.992 7.924 -19.619 1.00 85.81 183 THR A CA 1
ATOM 1391 C C . THR A 1 183 ? 13.749 8.263 -18.346 1.00 85.81 183 THR A C 1
ATOM 1393 O O . THR A 1 183 ? 13.661 7.548 -17.346 1.00 85.81 183 THR A O 1
ATOM 1396 N N . ALA A 1 184 ? 14.502 9.363 -18.384 1.00 85.81 184 ALA A N 1
ATOM 1397 C CA . ALA A 1 184 ? 15.150 9.910 -17.198 1.00 85.81 184 ALA A CA 1
ATOM 1398 C C . ALA A 1 184 ? 14.120 10.494 -16.212 1.00 85.81 184 ALA A C 1
ATOM 1400 O O . ALA A 1 184 ? 14.353 10.507 -15.001 1.00 85.81 184 ALA A O 1
ATOM 1401 N N . HIS A 1 185 ? 12.960 10.930 -16.715 1.00 88.81 185 HIS A N 1
ATOM 1402 C CA . HIS A 1 185 ? 11.939 11.620 -15.936 1.00 88.81 185 HIS A CA 1
ATOM 1403 C C . HIS A 1 185 ? 10.938 10.633 -15.338 1.00 88.81 185 HIS A C 1
ATOM 1405 O O . HIS A 1 185 ? 10.215 9.929 -16.043 1.00 88.81 185 HIS A O 1
ATOM 1411 N N . ARG A 1 186 ? 10.865 10.602 -14.006 1.00 90.81 186 ARG A N 1
ATOM 1412 C CA . ARG A 1 186 ? 10.004 9.666 -13.277 1.00 90.81 186 ARG A CA 1
ATOM 1413 C C . ARG A 1 186 ? 8.516 9.873 -13.579 1.00 90.81 186 ARG A C 1
ATOM 1415 O O . ARG A 1 186 ? 7.825 8.895 -13.834 1.00 90.81 186 ARG A O 1
ATOM 1422 N N . GLY A 1 187 ? 8.043 11.120 -13.618 1.00 91.00 187 GLY A N 1
ATOM 1423 C CA . GLY A 1 187 ? 6.641 11.419 -13.933 1.00 91.00 187 GLY A CA 1
ATOM 1424 C C . GLY A 1 187 ? 6.233 10.991 -15.349 1.00 91.00 187 GLY A C 1
ATOM 1425 O O . GLY A 1 187 ? 5.147 10.448 -15.536 1.00 91.00 187 GLY A O 1
ATOM 1426 N N . ALA A 1 188 ? 7.142 11.097 -16.327 1.00 89.44 188 ALA A N 1
ATOM 1427 C CA . ALA A 1 188 ? 6.936 10.553 -17.672 1.00 89.44 188 ALA A CA 1
ATOM 1428 C C . ALA A 1 188 ? 6.787 9.020 -17.660 1.00 89.44 188 ALA A C 1
ATOM 1430 O O . ALA A 1 188 ? 5.918 8.473 -18.339 1.00 89.44 188 ALA A O 1
ATOM 1431 N N . ALA A 1 189 ? 7.609 8.321 -16.864 1.00 92.62 189 ALA A N 1
ATOM 1432 C CA . ALA A 1 189 ? 7.501 6.871 -16.697 1.00 92.62 189 ALA A CA 1
ATOM 1433 C C . ALA A 1 189 ? 6.167 6.478 -16.047 1.00 92.62 189 ALA A C 1
ATOM 1435 O O . ALA A 1 189 ? 5.528 5.536 -16.503 1.00 92.62 189 ALA A O 1
ATOM 1436 N N . TRP A 1 190 ? 5.722 7.220 -15.029 1.00 94.88 190 TRP A N 1
ATOM 1437 C CA . TRP A 1 190 ? 4.437 6.996 -14.363 1.00 94.88 190 TRP A CA 1
ATOM 1438 C C . TRP A 1 190 ? 3.240 7.188 -15.291 1.00 94.88 190 TRP A C 1
ATOM 1440 O O . TRP A 1 190 ? 2.327 6.369 -15.255 1.00 94.88 190 TRP A O 1
ATOM 1450 N N . ALA A 1 191 ? 3.240 8.232 -16.124 1.00 91.94 191 ALA A N 1
ATOM 1451 C CA . ALA A 1 191 ? 2.170 8.472 -17.090 1.00 91.94 191 ALA A CA 1
ATOM 1452 C C . ALA A 1 191 ? 2.110 7.354 -18.141 1.00 91.94 191 ALA A C 1
ATOM 1454 O O . ALA A 1 191 ? 1.083 6.702 -18.289 1.00 91.94 191 ALA A O 1
ATOM 1455 N N . LYS A 1 192 ? 3.247 7.038 -18.774 1.00 91.75 192 LYS A N 1
ATOM 1456 C CA . LYS A 1 192 ? 3.304 5.975 -19.785 1.00 91.75 192 LYS A CA 1
ATOM 1457 C C . LYS A 1 192 ? 2.974 4.597 -19.207 1.00 91.75 192 LYS A C 1
ATOM 1459 O O . LYS A 1 192 ? 2.379 3.765 -19.885 1.00 91.75 192 LYS A O 1
ATOM 1464 N N . TRP A 1 193 ? 3.369 4.331 -17.962 1.00 94.94 193 TRP A N 1
ATOM 1465 C CA . TRP A 1 193 ? 2.985 3.098 -17.281 1.00 94.94 193 TRP A CA 1
ATOM 1466 C C . TRP A 1 193 ? 1.480 3.020 -17.044 1.00 94.94 193 TRP A C 1
ATOM 1468 O O . TRP A 1 193 ? 0.902 1.951 -17.218 1.00 94.94 193 TRP A O 1
ATOM 1478 N N . LYS A 1 194 ? 0.839 4.141 -16.704 1.00 95.44 194 LYS A N 1
ATOM 1479 C CA . LYS A 1 194 ? -0.612 4.200 -16.542 1.00 95.44 194 LYS A CA 1
ATOM 1480 C C . LYS A 1 194 ? -1.331 3.801 -17.832 1.00 95.44 194 LYS A C 1
ATOM 1482 O O . LYS A 1 194 ? -2.196 2.935 -17.772 1.00 95.44 194 LYS A O 1
ATOM 1487 N N . ASP A 1 195 ? -0.895 4.319 -18.981 1.00 93.06 195 ASP A N 1
ATOM 1488 C CA . ASP A 1 195 ? -1.454 3.947 -20.291 1.00 93.06 195 ASP A CA 1
ATOM 1489 C C . ASP A 1 195 ? -1.331 2.432 -20.543 1.00 93.06 195 ASP A C 1
ATOM 1491 O O . ASP A 1 195 ? -2.290 1.763 -20.929 1.00 93.06 195 ASP A O 1
ATOM 1495 N N . ILE A 1 196 ? -0.156 1.858 -20.246 1.00 93.25 196 ILE A N 1
ATOM 1496 C CA . ILE A 1 196 ? 0.081 0.408 -20.351 1.00 93.25 196 ILE A CA 1
ATOM 1497 C C . ILE A 1 196 ? -0.857 -0.365 -19.413 1.00 93.25 196 ILE A C 1
ATOM 1499 O O . ILE A 1 196 ? -1.397 -1.406 -19.790 1.00 93.25 196 ILE A O 1
ATOM 1503 N N . ARG A 1 197 ? -1.061 0.121 -18.185 1.00 95.38 197 ARG A N 1
ATOM 1504 C CA . ARG A 1 197 ? -1.912 -0.529 -17.181 1.00 95.38 197 ARG A CA 1
ATOM 1505 C C . ARG A 1 197 ? -3.387 -0.483 -17.538 1.00 95.38 197 ARG A C 1
ATOM 1507 O O . ARG A 1 197 ? -4.056 -1.497 -17.336 1.00 95.38 197 ARG A O 1
ATOM 1514 N N . GLU A 1 198 ? -3.866 0.633 -18.073 1.00 95.00 198 GLU A N 1
ATOM 1515 C CA . GLU A 1 198 ? -5.242 0.793 -18.547 1.00 95.00 198 GLU A CA 1
ATOM 1516 C C . GLU A 1 198 ? -5.535 -0.150 -19.719 1.00 95.00 198 GLU A C 1
ATOM 1518 O O . GLU A 1 198 ? -6.608 -0.749 -19.777 1.00 95.00 198 GLU A O 1
ATOM 1523 N N . GLU A 1 199 ? -4.561 -0.360 -20.607 1.00 93.88 199 GLU A N 1
ATOM 1524 C CA . GLU A 1 199 ? -4.735 -1.260 -21.743 1.00 93.88 199 GLU A CA 1
ATOM 1525 C C . GLU A 1 199 ? -4.614 -2.747 -21.364 1.00 93.88 199 GLU A C 1
ATOM 1527 O O . GLU A 1 199 ? -5.393 -3.583 -21.826 1.00 93.88 199 GLU A O 1
ATOM 1532 N N . LYS A 1 200 ? -3.618 -3.107 -20.546 1.00 92.56 200 LYS A N 1
ATOM 1533 C CA . LYS A 1 200 ? -3.239 -4.514 -20.318 1.00 92.56 200 LYS A CA 1
ATOM 1534 C C . LYS A 1 200 ? -3.757 -5.117 -19.025 1.00 92.56 200 LYS A C 1
ATOM 1536 O O . LYS A 1 200 ? -3.702 -6.340 -18.857 1.00 92.56 200 LYS A O 1
ATOM 1541 N N . GLY A 1 201 ? -4.233 -4.304 -18.088 1.00 94.88 201 GLY A N 1
ATOM 1542 C CA . GLY A 1 201 ? -4.645 -4.820 -16.790 1.00 94.88 201 GLY A CA 1
ATOM 1543 C C . GLY A 1 201 ? -3.503 -5.582 -16.092 1.00 94.88 201 GLY A C 1
ATOM 1544 O O . GLY A 1 201 ? -2.312 -5.320 -16.293 1.00 94.88 201 GLY A O 1
ATOM 1545 N N . ILE A 1 202 ? -3.873 -6.588 -15.305 1.00 95.62 202 ILE A N 1
ATOM 1546 C CA . ILE A 1 202 ? -2.951 -7.399 -14.498 1.00 95.62 202 ILE A CA 1
ATOM 1547 C C . ILE A 1 202 ? -1.816 -8.073 -15.298 1.00 95.62 202 ILE A C 1
ATOM 1549 O O . ILE A 1 202 ? -0.800 -8.453 -14.716 1.00 95.62 202 ILE A O 1
ATOM 1553 N N . GLN A 1 203 ? -1.941 -8.238 -16.623 1.00 92.25 203 GLN A N 1
ATOM 1554 C CA . GLN A 1 203 ? -0.861 -8.819 -17.434 1.00 92.25 203 GLN A CA 1
ATOM 1555 C C . GLN A 1 203 ? 0.380 -7.929 -17.448 1.00 92.25 203 GLN A C 1
ATOM 1557 O O . GLN A 1 203 ? 1.496 -8.443 -17.365 1.00 92.25 203 GLN A O 1
ATOM 1562 N N . ALA A 1 204 ? 0.199 -6.605 -17.437 1.00 93.56 204 ALA A N 1
ATOM 1563 C CA . ALA A 1 204 ? 1.325 -5.691 -17.332 1.00 93.56 204 ALA A CA 1
ATOM 1564 C C . ALA A 1 204 ? 2.075 -5.872 -16.002 1.00 93.56 204 ALA A C 1
ATOM 1566 O O . ALA A 1 204 ? 3.301 -5.942 -15.981 1.00 93.56 204 ALA A O 1
ATOM 1567 N N . LEU A 1 205 ? 1.363 -6.054 -14.888 1.00 94.94 205 LEU A N 1
ATOM 1568 C CA . LEU A 1 205 ? 2.001 -6.326 -13.597 1.00 94.94 205 LEU A CA 1
ATOM 1569 C C . LEU A 1 205 ? 2.788 -7.639 -13.591 1.00 94.94 205 LEU A C 1
ATOM 1571 O O . LEU A 1 205 ? 3.899 -7.687 -13.065 1.00 94.94 205 LEU A O 1
ATOM 1575 N N . LYS A 1 206 ? 2.252 -8.698 -14.207 1.00 93.19 206 LYS A N 1
ATOM 1576 C CA . LYS A 1 206 ? 2.958 -9.985 -14.337 1.00 93.19 206 LYS A CA 1
ATOM 1577 C C . LYS A 1 206 ? 4.222 -9.858 -15.176 1.00 93.19 206 LYS A C 1
ATOM 1579 O O . LYS A 1 206 ? 5.253 -10.423 -14.814 1.00 93.19 206 LYS A O 1
ATOM 1584 N N . GLY A 1 207 ? 4.165 -9.082 -16.255 1.00 91.06 207 GLY A N 1
ATOM 1585 C CA . GLY A 1 207 ? 5.356 -8.716 -17.006 1.00 91.06 207 GLY A CA 1
ATOM 1586 C C . GLY A 1 207 ? 6.367 -7.991 -16.115 1.00 91.06 207 GLY A C 1
ATOM 1587 O O . GLY A 1 207 ? 7.542 -8.349 -16.105 1.00 91.06 207 GLY A O 1
ATOM 1588 N N . ALA A 1 208 ? 5.926 -7.010 -15.320 1.00 93.69 208 ALA A N 1
ATOM 1589 C CA . ALA A 1 208 ? 6.815 -6.208 -14.479 1.00 93.69 208 ALA A CA 1
ATOM 1590 C C . ALA A 1 208 ? 7.519 -7.096 -13.452 1.00 93.69 208 ALA A C 1
ATOM 1592 O O . ALA A 1 208 ? 8.734 -7.031 -13.280 1.00 93.69 208 ALA A O 1
ATOM 1593 N N . TRP A 1 209 ? 6.752 -7.994 -12.837 1.00 94.44 209 TRP A N 1
ATOM 1594 C CA . TRP A 1 209 ? 7.254 -9.026 -11.947 1.00 94.44 209 TRP A CA 1
ATOM 1595 C C . TRP A 1 209 ? 8.297 -9.930 -12.623 1.00 94.44 209 TRP A C 1
ATOM 1597 O O . TRP A 1 209 ? 9.344 -10.179 -12.024 1.00 94.44 209 TRP A O 1
ATOM 1607 N N . ASN A 1 210 ? 8.072 -10.364 -13.870 1.00 90.62 210 ASN A N 1
ATOM 1608 C CA . ASN A 1 210 ? 9.049 -11.152 -14.633 1.00 90.62 210 ASN A CA 1
ATOM 1609 C C . ASN A 1 210 ? 10.351 -10.371 -14.862 1.00 90.62 210 ASN A C 1
ATOM 1611 O O . ASN A 1 210 ? 11.430 -10.911 -14.627 1.00 90.62 210 ASN A O 1
ATOM 1615 N N . ILE A 1 211 ? 10.264 -9.100 -15.272 1.00 91.31 211 ILE A N 1
ATOM 1616 C CA . ILE A 1 211 ? 11.448 -8.255 -15.491 1.00 91.31 211 ILE A CA 1
ATOM 1617 C C . ILE A 1 211 ? 12.211 -8.066 -14.179 1.00 91.31 211 ILE A C 1
ATOM 1619 O O . ILE A 1 211 ? 13.426 -8.248 -14.148 1.00 91.31 211 ILE A O 1
ATOM 1623 N N . PHE A 1 212 ? 11.532 -7.727 -13.083 1.00 93.50 212 PHE A N 1
ATOM 1624 C CA . PHE A 1 212 ? 12.190 -7.560 -11.786 1.00 93.50 212 PHE A CA 1
ATOM 1625 C C . PHE A 1 212 ? 12.808 -8.860 -11.264 1.00 93.50 212 PHE A C 1
ATOM 1627 O O . PHE A 1 212 ? 13.846 -8.829 -10.610 1.00 93.50 212 PHE A O 1
ATOM 1634 N N . SER A 1 213 ? 12.208 -10.004 -11.590 1.00 92.69 213 SER A N 1
ATOM 1635 C CA . SER A 1 213 ? 12.743 -11.323 -11.239 1.00 92.69 213 SER A CA 1
ATOM 1636 C C . SER A 1 213 ? 13.926 -11.739 -12.117 1.00 92.69 213 SER A C 1
ATOM 1638 O O . SER A 1 213 ? 14.693 -12.627 -11.740 1.00 92.69 213 SER A O 1
ATOM 1640 N N . ALA A 1 214 ? 14.093 -11.122 -13.289 1.00 89.25 214 ALA A N 1
ATOM 1641 C CA . ALA A 1 214 ? 15.183 -11.441 -14.192 1.00 89.25 214 ALA A CA 1
ATOM 1642 C C . ALA A 1 214 ? 16.532 -10.997 -13.599 1.00 89.25 214 ALA A C 1
ATOM 1644 O O . ALA A 1 214 ? 16.653 -9.915 -13.021 1.00 89.25 214 ALA A O 1
ATOM 1645 N N . PRO A 1 215 ? 17.599 -11.794 -13.759 1.00 88.69 215 PRO A N 1
ATOM 1646 C CA . PRO A 1 215 ? 18.904 -11.409 -13.258 1.00 88.69 215 PRO A CA 1
ATOM 1647 C C . PRO A 1 215 ? 19.470 -10.318 -14.168 1.00 88.69 215 PRO A C 1
ATOM 1649 O O . PRO A 1 215 ? 19.686 -10.547 -15.349 1.00 88.69 215 PRO A O 1
ATOM 1652 N N . GLY A 1 216 ? 19.851 -9.163 -13.638 1.00 86.50 216 GLY A N 1
ATOM 1653 C CA . GLY A 1 216 ? 20.323 -8.047 -14.487 1.00 86.50 216 GLY A CA 1
ATOM 1654 C C . GLY A 1 216 ? 20.472 -6.748 -13.722 1.00 86.50 216 GLY A C 1
ATOM 1655 O O . GLY A 1 216 ? 21.321 -5.921 -14.034 1.00 86.50 216 GLY A O 1
ATOM 1656 N N . TRP A 1 217 ? 19.648 -6.627 -12.693 1.00 89.62 217 TRP A N 1
ATOM 1657 C CA . TRP A 1 217 ? 19.549 -5.481 -11.819 1.00 89.62 217 TRP A CA 1
ATOM 1658 C C . TRP A 1 217 ? 20.821 -5.235 -11.010 1.00 89.62 217 TRP A C 1
ATOM 1660 O O . TRP A 1 217 ? 21.483 -6.172 -10.562 1.00 89.62 217 TRP A O 1
ATOM 1670 N N . GLY A 1 218 ? 21.154 -3.955 -10.853 1.00 86.00 218 GLY A N 1
ATOM 1671 C CA . GLY A 1 218 ? 22.172 -3.513 -9.907 1.00 86.00 218 GLY A CA 1
ATOM 1672 C C . GLY A 1 218 ? 21.617 -3.443 -8.485 1.00 86.00 218 GLY A C 1
ATOM 1673 O O . GLY A 1 218 ? 20.408 -3.494 -8.275 1.00 86.00 218 GLY A O 1
ATOM 1674 N N . ASP A 1 219 ? 22.500 -3.254 -7.507 1.00 82.62 219 ASP A N 1
ATOM 1675 C CA . ASP A 1 219 ? 22.140 -3.317 -6.081 1.00 82.62 219 ASP A CA 1
ATOM 1676 C C . ASP A 1 219 ? 21.104 -2.260 -5.649 1.00 82.62 219 ASP A C 1
ATOM 1678 O O . ASP A 1 219 ? 20.402 -2.440 -4.652 1.00 82.62 219 ASP A O 1
ATOM 1682 N N . SER A 1 220 ? 20.989 -1.157 -6.395 1.00 85.25 220 SER A N 1
ATOM 1683 C CA . SER A 1 220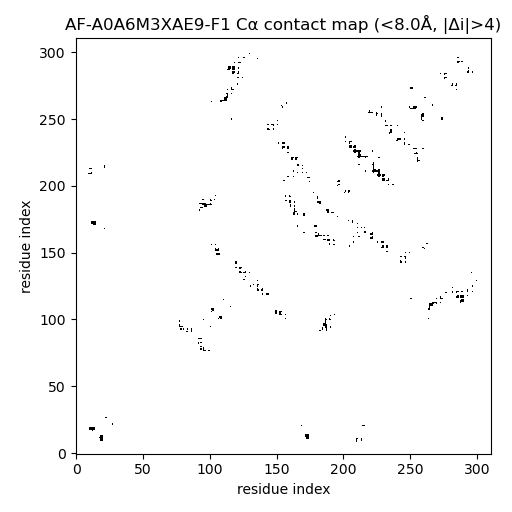 ? 20.159 -0.000 -6.032 1.00 85.25 220 SER A CA 1
ATOM 1684 C C . SER A 1 220 ? 18.814 0.096 -6.754 1.00 85.25 220 SER A C 1
ATOM 1686 O O . SER A 1 220 ? 18.021 0.954 -6.373 1.00 85.25 220 SER A O 1
ATOM 1688 N N . TYR A 1 221 ? 18.548 -0.734 -7.770 1.00 89.38 221 TYR A N 1
ATOM 1689 C CA . TYR A 1 221 ? 17.355 -0.600 -8.616 1.00 89.38 221 TYR A CA 1
ATOM 1690 C C . TYR A 1 221 ? 16.730 -1.949 -8.957 1.00 89.38 221 TYR A C 1
ATOM 1692 O O . TYR A 1 221 ? 17.451 -2.907 -9.215 1.00 89.38 221 TYR A O 1
ATOM 1700 N N . GLY A 1 222 ? 15.400 -1.998 -9.023 1.00 92.12 222 GLY A N 1
ATOM 1701 C CA . GLY A 1 222 ? 14.623 -3.180 -9.405 1.00 92.12 222 GLY A CA 1
ATOM 1702 C C . GLY A 1 222 ? 14.996 -4.461 -8.645 1.00 92.12 222 GLY A C 1
ATOM 1703 O O . GLY A 1 222 ? 15.176 -4.463 -7.427 1.00 92.12 222 GLY A O 1
ATOM 1704 N N . GLY A 1 223 ? 15.078 -5.582 -9.361 1.00 93.81 223 GLY A N 1
ATOM 1705 C CA . GLY A 1 223 ? 15.456 -6.869 -8.779 1.00 93.81 223 GLY A CA 1
ATOM 1706 C C . GLY A 1 223 ? 14.383 -7.488 -7.878 1.00 93.81 223 GLY A C 1
ATOM 1707 O O . GLY A 1 223 ? 13.216 -7.093 -7.876 1.00 93.81 223 GLY A O 1
ATOM 1708 N N . GLU A 1 224 ? 14.794 -8.466 -7.069 1.00 95.06 224 GLU A N 1
ATOM 1709 C CA . GLU A 1 224 ? 13.892 -9.288 -6.249 1.00 95.06 224 GLU A CA 1
ATOM 1710 C C . GLU A 1 224 ? 13.008 -8.469 -5.293 1.00 95.06 224 GLU A C 1
ATOM 1712 O O . GLU A 1 224 ? 11.856 -8.823 -5.045 1.00 95.06 224 GLU A O 1
ATOM 1717 N N . SER A 1 225 ? 13.504 -7.353 -4.754 1.00 95.88 225 SER A N 1
ATOM 1718 C CA . SER A 1 225 ? 12.698 -6.498 -3.875 1.00 95.88 225 SER A CA 1
ATOM 1719 C C . SER A 1 225 ? 11.516 -5.874 -4.614 1.00 95.88 225 SER A C 1
ATOM 1721 O O . SER A 1 225 ? 10.395 -5.915 -4.113 1.00 95.88 225 SER A O 1
ATOM 1723 N N . TRP A 1 226 ? 11.727 -5.382 -5.834 1.00 96.88 226 TRP A N 1
ATOM 1724 C CA . TRP A 1 226 ? 10.642 -4.862 -6.666 1.00 96.88 226 TRP A CA 1
ATOM 1725 C C . TRP A 1 226 ? 9.772 -5.965 -7.272 1.00 96.88 226 TRP A C 1
ATOM 1727 O O . TRP A 1 226 ? 8.570 -5.766 -7.434 1.00 96.88 226 TRP A O 1
ATOM 1737 N N . ALA A 1 227 ? 10.321 -7.161 -7.501 1.00 96.06 227 ALA A N 1
ATOM 1738 C CA . ALA A 1 227 ? 9.507 -8.329 -7.826 1.00 96.06 227 ALA A CA 1
ATOM 1739 C C . ALA A 1 227 ? 8.538 -8.644 -6.675 1.00 96.06 227 ALA A C 1
ATOM 1741 O O . ALA A 1 227 ? 7.352 -8.855 -6.901 1.00 96.06 227 ALA A O 1
ATOM 1742 N N . ARG A 1 228 ? 8.982 -8.598 -5.414 1.00 97.44 228 ARG A N 1
ATOM 1743 C CA . ARG A 1 228 ? 8.086 -8.789 -4.260 1.00 97.44 228 ARG A CA 1
ATOM 1744 C C . ARG A 1 228 ? 6.986 -7.726 -4.191 1.00 97.44 228 ARG A C 1
ATOM 1746 O O . ARG A 1 228 ? 5.834 -8.086 -3.962 1.00 97.44 228 ARG A O 1
ATOM 1753 N N . VAL A 1 229 ? 7.319 -6.459 -4.455 1.00 98.12 229 VAL A N 1
ATOM 1754 C CA . VAL A 1 229 ? 6.341 -5.356 -4.552 1.00 98.12 229 VAL A CA 1
ATOM 1755 C C . VAL A 1 229 ? 5.304 -5.634 -5.650 1.00 98.12 229 VAL A C 1
ATOM 1757 O O . VAL A 1 229 ? 4.105 -5.586 -5.386 1.00 98.12 229 VAL A O 1
ATOM 1760 N N . ALA A 1 230 ? 5.748 -5.991 -6.860 1.00 97.69 230 ALA A N 1
ATOM 1761 C CA . ALA A 1 230 ? 4.855 -6.313 -7.973 1.00 97.69 230 ALA A CA 1
ATOM 1762 C C . ALA A 1 230 ? 3.971 -7.530 -7.678 1.00 97.69 230 ALA A C 1
ATOM 1764 O O . ALA A 1 230 ? 2.774 -7.506 -7.955 1.00 97.69 230 ALA A O 1
ATOM 1765 N N . ASN A 1 231 ? 4.530 -8.571 -7.056 1.00 97.94 231 ASN A N 1
ATOM 1766 C CA . ASN A 1 231 ? 3.759 -9.748 -6.676 1.00 97.94 231 ASN A CA 1
ATOM 1767 C C . ASN A 1 231 ? 2.676 -9.409 -5.650 1.00 97.94 231 ASN A C 1
ATOM 1769 O O . ASN A 1 231 ? 1.561 -9.886 -5.802 1.00 97.94 231 ASN A O 1
ATOM 1773 N N . ALA A 1 232 ? 2.960 -8.571 -4.648 1.00 98.50 232 ALA A N 1
ATOM 1774 C CA . ALA A 1 232 ? 1.953 -8.158 -3.669 1.00 98.50 232 ALA A CA 1
ATOM 1775 C C . ALA A 1 232 ? 0.715 -7.536 -4.342 1.00 98.50 232 ALA A C 1
ATOM 1777 O O . ALA A 1 232 ? -0.414 -7.904 -4.014 1.00 98.50 232 ALA A O 1
ATOM 1778 N N . LEU A 1 233 ? 0.919 -6.665 -5.338 1.00 98.62 233 LEU A N 1
ATOM 1779 C CA . LEU A 1 233 ? -0.185 -6.087 -6.107 1.00 98.62 233 LEU A CA 1
ATOM 1780 C C . LEU A 1 233 ? -0.893 -7.125 -6.992 1.00 98.62 233 LEU A C 1
ATOM 1782 O O . LEU A 1 233 ? -2.118 -7.136 -7.044 1.00 98.62 233 LEU A O 1
ATOM 1786 N N . ILE A 1 234 ? -0.159 -8.050 -7.625 1.00 98.44 234 ILE A N 1
ATOM 1787 C CA . ILE A 1 234 ? -0.759 -9.160 -8.391 1.00 98.44 234 ILE A CA 1
ATOM 1788 C C . ILE A 1 234 ? -1.660 -10.021 -7.499 1.00 98.44 234 ILE A C 1
ATOM 1790 O O . ILE A 1 234 ? -2.762 -10.382 -7.912 1.00 98.44 234 ILE A O 1
ATOM 1794 N N . GLN A 1 235 ? -1.214 -10.368 -6.289 1.00 98.44 235 GLN A N 1
ATOM 1795 C CA . GLN A 1 235 ? -2.001 -11.181 -5.359 1.00 98.44 235 GLN A CA 1
ATOM 1796 C C . GLN A 1 235 ? -3.289 -10.460 -4.935 1.00 98.44 235 GLN A C 1
ATOM 1798 O O . GLN A 1 235 ? -4.342 -11.085 -4.839 1.00 98.44 235 GLN A O 1
ATOM 1803 N N . TYR A 1 236 ? -3.228 -9.142 -4.742 1.00 98.69 236 TYR A N 1
ATOM 1804 C CA . TYR A 1 236 ? -4.408 -8.335 -4.444 1.00 98.69 236 TYR A CA 1
ATOM 1805 C C . TYR A 1 236 ? -5.368 -8.229 -5.638 1.00 98.69 236 TYR A C 1
ATOM 1807 O O . TYR A 1 236 ? -6.540 -8.572 -5.507 1.00 98.69 236 TYR A O 1
ATOM 1815 N N . GLU A 1 237 ? -4.883 -7.847 -6.825 1.00 98.50 237 GLU A N 1
ATOM 1816 C CA . GLU A 1 237 ? -5.728 -7.692 -8.022 1.00 98.50 237 GLU A CA 1
ATOM 1817 C C . GLU A 1 237 ? -6.321 -9.016 -8.530 1.00 98.50 237 GLU A C 1
ATOM 1819 O O . GLU A 1 237 ? -7.366 -9.021 -9.178 1.00 98.50 237 GLU A O 1
ATOM 1824 N N . SER A 1 238 ? -5.678 -10.150 -8.238 1.00 97.81 238 SER A N 1
ATOM 1825 C CA . SER A 1 238 ? -6.224 -11.481 -8.546 1.00 97.81 238 SER A CA 1
ATOM 1826 C C . SER A 1 238 ? -7.238 -11.988 -7.517 1.00 97.81 238 SER A C 1
ATOM 1828 O O . SER A 1 238 ? -7.888 -13.002 -7.767 1.00 97.81 238 SER A O 1
ATOM 1830 N N . GLY A 1 239 ? -7.402 -11.292 -6.388 1.00 98.06 239 GLY A N 1
ATOM 1831 C CA . GLY A 1 239 ? -8.306 -11.679 -5.306 1.00 98.06 239 GLY A CA 1
ATOM 1832 C C . GLY A 1 239 ? -7.756 -12.755 -4.364 1.00 98.06 239 GLY A C 1
ATOM 1833 O O . GLY A 1 239 ? -8.467 -13.173 -3.453 1.00 98.06 239 GLY A O 1
ATOM 1834 N N . GLU A 1 240 ? -6.503 -13.185 -4.544 1.00 98.31 240 GLU A N 1
ATOM 1835 C CA . GLU A 1 240 ? -5.822 -14.118 -3.633 1.00 98.31 240 GLU A CA 1
ATOM 1836 C C . GLU A 1 240 ? -5.563 -13.470 -2.266 1.00 98.31 240 GLU A C 1
ATOM 1838 O O . GLU A 1 240 ? -5.611 -14.127 -1.224 1.00 98.31 240 GLU A O 1
ATOM 1843 N N . TRP A 1 241 ? -5.299 -12.160 -2.250 1.00 98.56 241 TRP A N 1
ATOM 1844 C CA . TRP A 1 241 ? -5.178 -11.381 -1.024 1.00 98.56 241 TRP A CA 1
ATOM 1845 C C . TRP A 1 241 ? -6.446 -10.577 -0.763 1.00 98.56 241 TRP A C 1
ATOM 1847 O O . TRP A 1 241 ? -6.891 -9.799 -1.603 1.00 98.56 241 TRP A O 1
ATOM 1857 N N . SER A 1 242 ? -7.000 -10.711 0.446 1.00 98.62 242 SER A N 1
ATOM 1858 C CA . SER A 1 242 ? -8.065 -9.811 0.891 1.00 98.62 242 SER A CA 1
ATOM 1859 C C . SER A 1 242 ? -7.540 -8.371 1.004 1.00 98.62 242 SER A C 1
ATOM 1861 O O . SER A 1 242 ? -6.351 -8.182 1.280 1.00 98.62 242 SER A O 1
ATOM 1863 N N . PRO A 1 243 ? -8.403 -7.345 0.883 1.00 98.75 243 PRO A N 1
ATOM 1864 C CA . PRO A 1 243 ? -7.998 -5.952 1.073 1.00 98.75 243 PRO A CA 1
ATOM 1865 C C . PRO A 1 243 ? -7.268 -5.704 2.401 1.00 98.75 243 PRO A C 1
ATOM 1867 O O . PRO A 1 243 ? -6.247 -5.024 2.428 1.00 98.75 243 PRO A O 1
ATOM 1870 N N . GLN A 1 244 ? -7.739 -6.308 3.498 1.00 98.69 244 GLN A N 1
ATOM 1871 C CA . GLN A 1 244 ? -7.107 -6.163 4.812 1.00 98.69 244 GLN A CA 1
ATOM 1872 C C . GLN A 1 244 ? -5.700 -6.771 4.837 1.00 98.69 244 GLN A C 1
ATOM 1874 O O . GLN A 1 244 ? -4.782 -6.160 5.378 1.00 98.69 244 GLN A O 1
ATOM 1879 N N . MET A 1 245 ? -5.521 -7.952 4.237 1.00 98.56 245 MET A N 1
ATOM 1880 C CA . MET A 1 245 ? -4.208 -8.591 4.156 1.00 98.56 245 MET A CA 1
ATOM 1881 C C . MET A 1 245 ? -3.261 -7.800 3.254 1.00 98.56 245 MET A C 1
ATOM 1883 O O . MET A 1 245 ? -2.105 -7.614 3.608 1.00 98.56 245 MET A O 1
ATOM 1887 N N . PHE A 1 246 ? -3.749 -7.285 2.123 1.00 98.75 246 PHE A N 1
ATOM 1888 C CA . PHE A 1 246 ? -2.958 -6.423 1.250 1.00 98.75 246 PHE A CA 1
ATOM 1889 C C . PHE A 1 246 ? -2.466 -5.171 1.985 1.00 98.75 246 PHE A C 1
ATOM 1891 O O . PHE A 1 246 ? -1.269 -4.899 1.962 1.00 98.75 246 PHE A O 1
ATOM 1898 N N . VAL A 1 247 ? -3.349 -4.463 2.698 1.00 98.62 247 VAL A N 1
ATOM 1899 C CA . VAL A 1 247 ? -2.982 -3.274 3.488 1.00 98.62 247 VAL A CA 1
ATOM 1900 C C . VAL A 1 247 ? -1.907 -3.601 4.528 1.00 98.62 247 VAL A C 1
ATOM 1902 O O . VAL A 1 247 ? -0.878 -2.926 4.565 1.00 98.62 247 VAL A O 1
ATOM 1905 N N . ASP A 1 248 ? -2.107 -4.655 5.324 1.00 98.31 248 ASP A N 1
ATOM 1906 C CA . ASP A 1 248 ? -1.150 -5.078 6.354 1.00 98.31 248 ASP A CA 1
ATOM 1907 C C . ASP A 1 248 ? 0.221 -5.441 5.764 1.00 98.31 248 ASP A C 1
ATOM 1909 O O . ASP A 1 248 ? 1.255 -4.939 6.208 1.00 98.31 248 ASP A O 1
ATOM 1913 N N . GLN A 1 249 ? 0.240 -6.262 4.709 1.00 97.81 249 GLN A N 1
ATOM 1914 C CA . GLN A 1 249 ? 1.488 -6.668 4.071 1.00 97.81 249 GLN A CA 1
ATOM 1915 C C . GLN A 1 249 ? 2.231 -5.459 3.503 1.00 97.81 249 GLN A C 1
ATOM 1917 O O . GLN A 1 249 ? 3.420 -5.278 3.775 1.00 97.81 249 GLN A O 1
ATOM 1922 N N . VAL A 1 250 ? 1.537 -4.597 2.760 1.00 97.69 250 VAL A N 1
ATOM 1923 C CA . VAL A 1 250 ? 2.149 -3.479 2.040 1.00 97.69 250 VAL A CA 1
ATOM 1924 C C . VAL A 1 250 ? 2.753 -2.426 2.967 1.00 97.69 250 VAL A C 1
ATOM 1926 O O . VAL A 1 250 ? 3.812 -1.893 2.635 1.00 97.69 250 VAL A O 1
ATOM 1929 N N . PHE A 1 251 ? 2.165 -2.166 4.140 1.00 97.44 251 PHE A N 1
ATOM 1930 C CA . PHE A 1 251 ? 2.767 -1.266 5.132 1.00 97.44 251 PHE A CA 1
ATOM 1931 C C . PHE A 1 251 ? 4.221 -1.637 5.465 1.00 97.44 251 PHE A C 1
ATOM 1933 O O . PHE A 1 251 ? 5.050 -0.756 5.697 1.00 97.44 251 PHE A O 1
ATOM 1940 N N . SER A 1 252 ? 4.531 -2.935 5.465 1.00 95.31 252 SER A N 1
ATOM 1941 C CA . SER A 1 252 ? 5.844 -3.476 5.825 1.00 95.31 252 SER A CA 1
ATOM 1942 C C . SER A 1 252 ? 6.771 -3.747 4.631 1.00 95.31 252 SER A C 1
ATOM 1944 O O . SER A 1 252 ? 7.956 -4.033 4.828 1.00 95.31 252 SER A O 1
ATOM 1946 N N . ILE A 1 253 ? 6.273 -3.659 3.392 1.00 95.88 253 ILE A N 1
ATOM 1947 C CA . ILE A 1 253 ? 7.075 -3.952 2.201 1.00 95.88 253 ILE A CA 1
ATOM 1948 C C . ILE A 1 253 ? 8.156 -2.882 2.010 1.00 95.88 253 ILE A C 1
ATOM 1950 O O . ILE A 1 253 ? 7.928 -1.672 2.096 1.00 95.88 253 ILE A O 1
ATOM 1954 N N . ARG A 1 254 ? 9.365 -3.354 1.699 1.00 95.19 254 ARG A N 1
ATOM 1955 C CA . ARG A 1 254 ? 10.542 -2.524 1.436 1.00 95.19 254 ARG A CA 1
ATOM 1956 C C . ARG A 1 254 ? 11.116 -2.831 0.057 1.00 95.19 254 ARG A C 1
ATOM 1958 O O . ARG A 1 254 ? 11.127 -3.985 -0.373 1.00 95.19 254 ARG A O 1
ATOM 1965 N N . HIS A 1 255 ? 11.633 -1.799 -0.599 1.00 92.56 255 HIS A N 1
ATOM 1966 C CA . HIS A 1 255 ? 12.524 -1.914 -1.754 1.00 92.56 255 HIS A CA 1
ATOM 1967 C C . HIS A 1 255 ? 13.988 -1.752 -1.314 1.00 92.56 255 HIS A C 1
ATOM 1969 O O . HIS A 1 255 ? 14.287 -1.678 -0.121 1.00 92.56 255 HIS A O 1
ATOM 1975 N N . ASN A 1 256 ? 14.917 -1.711 -2.269 1.00 89.00 256 ASN A N 1
ATOM 1976 C CA . ASN A 1 256 ? 16.361 -1.653 -2.021 1.00 89.00 256 ASN A CA 1
ATOM 1977 C C . ASN A 1 256 ? 16.794 -0.439 -1.174 1.00 89.00 256 ASN A C 1
ATOM 1979 O O . ASN A 1 256 ? 17.796 -0.519 -0.469 1.00 89.00 256 ASN A O 1
ATOM 1983 N N . GLY A 1 257 ? 16.046 0.667 -1.226 1.00 88.25 257 GLY A N 1
ATOM 1984 C CA . GLY A 1 257 ? 16.365 1.914 -0.524 1.00 88.25 257 GLY A CA 1
ATOM 1985 C C . GLY A 1 257 ? 15.554 2.189 0.745 1.00 88.25 257 GLY A C 1
ATOM 1986 O O . GLY A 1 257 ? 15.855 3.158 1.436 1.00 88.25 257 GLY A O 1
ATOM 1987 N N . GLY A 1 258 ? 14.541 1.381 1.077 1.00 92.81 258 GLY A N 1
ATOM 1988 C CA . GLY A 1 258 ? 13.673 1.649 2.228 1.00 92.81 258 GLY A CA 1
ATOM 1989 C C . GLY A 1 258 ? 12.220 1.215 2.025 1.00 92.81 258 GLY A C 1
ATOM 1990 O O . GLY A 1 258 ? 11.953 0.337 1.204 1.00 92.81 258 GLY A O 1
ATOM 1991 N N . PRO A 1 259 ? 11.269 1.779 2.791 1.00 95.75 259 PRO A N 1
ATOM 1992 C CA . PRO A 1 259 ? 9.841 1.494 2.634 1.00 95.75 259 PRO A CA 1
ATOM 1993 C C . PRO A 1 259 ? 9.335 1.827 1.226 1.00 95.75 259 PRO A C 1
ATOM 1995 O O . PRO A 1 259 ? 9.785 2.797 0.620 1.00 95.75 259 PRO A O 1
ATOM 1998 N N . VAL A 1 260 ? 8.379 1.046 0.711 1.00 96.50 260 VAL A N 1
ATOM 1999 C CA . VAL A 1 260 ? 7.816 1.240 -0.644 1.00 96.50 260 VAL A CA 1
ATOM 2000 C C . VAL A 1 260 ? 7.191 2.626 -0.849 1.00 96.50 260 VAL A C 1
ATOM 2002 O O . VAL A 1 260 ? 7.238 3.175 -1.948 1.00 96.50 260 VAL A O 1
ATOM 2005 N N . PHE A 1 261 ? 6.679 3.232 0.222 1.00 96.38 261 PHE A N 1
ATOM 2006 C CA . PHE A 1 261 ? 5.959 4.504 0.196 1.00 96.38 261 PHE A CA 1
ATOM 2007 C C . PHE A 1 261 ? 6.823 5.779 0.188 1.00 96.38 261 PHE A C 1
ATOM 2009 O O . PHE A 1 261 ? 6.306 6.878 0.359 1.00 96.38 261 PHE A O 1
ATOM 2016 N N . ASP A 1 262 ? 8.131 5.661 -0.038 1.00 93.75 262 ASP A N 1
ATOM 2017 C CA . ASP A 1 262 ? 9.100 6.764 0.054 1.00 93.75 262 ASP A CA 1
ATOM 2018 C C . ASP A 1 262 ? 9.125 7.739 -1.145 1.00 93.75 262 ASP A C 1
ATOM 2020 O O . ASP A 1 262 ? 10.038 8.561 -1.236 1.00 93.75 262 ASP A O 1
ATOM 2024 N N . LYS A 1 263 ? 8.185 7.647 -2.098 1.00 91.56 263 LYS A N 1
ATOM 2025 C CA . LYS A 1 263 ? 8.177 8.496 -3.308 1.00 91.56 263 LYS A CA 1
ATOM 2026 C C . LYS A 1 263 ? 7.285 9.725 -3.188 1.00 91.56 263 LYS A C 1
ATOM 2028 O O . LYS A 1 263 ? 7.662 10.768 -3.708 1.00 91.56 263 LYS A O 1
ATOM 2033 N N . ILE A 1 264 ? 6.124 9.594 -2.545 1.00 93.00 264 ILE A N 1
ATOM 2034 C CA . ILE A 1 264 ? 5.125 10.675 -2.441 1.00 93.00 264 ILE A CA 1
ATOM 2035 C C . ILE A 1 264 ? 4.839 11.028 -0.986 1.00 93.00 264 ILE A C 1
ATOM 2037 O O . ILE A 1 264 ? 4.798 12.201 -0.630 1.00 93.00 264 ILE A O 1
ATOM 2041 N N . TRP A 1 265 ? 4.635 10.021 -0.140 1.00 94.81 265 TRP A N 1
ATOM 2042 C CA . TRP A 1 265 ? 4.146 10.241 1.212 1.00 94.81 265 TRP A CA 1
ATOM 2043 C C . TRP A 1 265 ? 5.279 10.413 2.214 1.00 94.81 265 TRP A C 1
ATOM 2045 O O . TRP A 1 265 ? 6.336 9.786 2.130 1.00 94.81 265 TRP A O 1
ATOM 2055 N N . ASN A 1 266 ? 5.029 11.248 3.221 1.00 91.25 266 ASN A N 1
ATOM 2056 C CA . ASN A 1 266 ? 5.928 11.367 4.355 1.00 91.25 266 ASN A CA 1
ATOM 2057 C C . ASN A 1 266 ? 5.770 10.144 5.268 1.00 91.25 266 ASN A C 1
ATOM 2059 O O . ASN A 1 266 ? 4.689 9.863 5.787 1.00 91.25 266 ASN A O 1
ATOM 2063 N N . LEU A 1 267 ? 6.874 9.432 5.485 1.00 92.69 267 LEU A N 1
ATOM 2064 C CA . LEU A 1 267 ? 6.888 8.215 6.291 1.00 92.69 267 LEU A CA 1
ATOM 2065 C C . LEU A 1 267 ? 6.882 8.489 7.801 1.00 92.69 267 LEU A C 1
ATOM 2067 O O . LEU A 1 267 ? 6.490 7.611 8.563 1.00 92.69 267 LEU A O 1
ATOM 2071 N N . GLY A 1 268 ? 7.264 9.692 8.243 1.00 90.75 268 GLY A N 1
ATOM 2072 C CA . GLY A 1 268 ? 7.173 10.143 9.633 1.00 90.75 268 GLY A CA 1
ATOM 2073 C C . GLY A 1 268 ? 7.629 9.101 10.659 1.00 90.75 268 GLY A C 1
ATOM 2074 O O . GLY A 1 268 ? 8.791 8.705 10.693 1.00 90.75 268 GLY A O 1
ATOM 2075 N N . TYR A 1 269 ? 6.687 8.654 11.493 1.00 94.44 269 TYR A N 1
ATOM 2076 C CA . TYR A 1 269 ? 6.896 7.646 12.535 1.00 94.44 269 TYR A CA 1
ATOM 2077 C C . TYR A 1 269 ? 6.296 6.280 12.170 1.00 94.44 269 TYR A C 1
ATOM 2079 O O . TYR A 1 269 ? 6.002 5.489 13.067 1.00 94.44 269 TYR A O 1
ATOM 2087 N N . LEU A 1 270 ? 6.098 5.987 10.880 1.00 96.50 270 LEU A N 1
ATOM 2088 C CA . LEU A 1 270 ? 5.480 4.741 10.424 1.00 96.50 270 LEU A CA 1
ATOM 2089 C C . LEU A 1 270 ? 6.190 3.517 11.011 1.00 96.50 270 LEU A C 1
ATOM 2091 O O . LEU A 1 270 ? 5.538 2.655 11.585 1.00 96.50 270 LEU A O 1
ATOM 2095 N N . GLU A 1 271 ? 7.522 3.477 10.966 1.00 96.12 271 GLU A N 1
ATOM 2096 C CA . GLU A 1 271 ? 8.302 2.354 11.502 1.00 96.12 271 GLU A CA 1
ATOM 2097 C C . GLU A 1 271 ? 8.051 2.113 13.000 1.00 96.12 271 GLU A C 1
ATOM 2099 O O . GLU A 1 271 ? 7.971 0.964 13.432 1.00 96.12 271 GLU A O 1
ATOM 2104 N N . PHE A 1 272 ? 7.835 3.172 13.790 1.00 97.12 272 PHE A N 1
ATOM 2105 C CA . PHE A 1 272 ? 7.469 3.024 15.200 1.00 97.12 272 PHE A CA 1
ATOM 2106 C C . PHE A 1 272 ? 6.092 2.379 15.368 1.00 97.12 272 PHE A C 1
ATOM 2108 O O . PHE A 1 272 ? 5.944 1.520 16.234 1.00 97.12 272 PHE A O 1
ATOM 2115 N N . ILE A 1 273 ? 5.113 2.746 14.533 1.00 98.12 273 ILE A N 1
ATOM 2116 C CA . ILE A 1 273 ? 3.782 2.123 14.547 1.00 98.12 273 ILE A CA 1
ATOM 2117 C C . ILE A 1 273 ? 3.879 0.638 14.206 1.00 98.12 273 ILE A C 1
ATOM 2119 O O . ILE A 1 273 ? 3.326 -0.181 14.933 1.00 98.12 273 ILE A O 1
ATOM 2123 N N . LEU A 1 274 ? 4.607 0.286 13.142 1.00 97.31 274 LEU A N 1
ATOM 2124 C CA . LEU A 1 274 ? 4.758 -1.109 12.713 1.00 97.31 274 LEU A CA 1
ATOM 2125 C C . LEU A 1 274 ? 5.466 -1.946 13.783 1.00 97.31 274 LEU A C 1
ATOM 2127 O O . LEU A 1 274 ? 5.039 -3.055 14.099 1.00 97.31 274 LEU A O 1
ATOM 2131 N N . ASN A 1 275 ? 6.509 -1.388 14.400 1.00 97.44 275 ASN A N 1
ATOM 2132 C CA . ASN A 1 275 ? 7.210 -2.034 15.500 1.00 97.44 275 ASN A CA 1
ATOM 2133 C C . ASN A 1 275 ? 6.312 -2.207 16.736 1.00 97.44 275 ASN A C 1
ATOM 2135 O O . ASN A 1 275 ? 6.331 -3.265 17.363 1.00 97.44 275 ASN A O 1
ATOM 2139 N N . ASP A 1 276 ? 5.510 -1.207 17.104 1.00 98.06 276 ASP A N 1
ATOM 2140 C CA . ASP A 1 276 ? 4.567 -1.340 18.216 1.00 98.06 276 ASP A CA 1
ATOM 2141 C C . ASP A 1 276 ? 3.460 -2.361 17.902 1.00 98.06 276 ASP A C 1
ATOM 2143 O O . ASP A 1 276 ? 3.122 -3.159 18.780 1.00 98.06 276 ASP A O 1
ATOM 2147 N N . ALA A 1 277 ? 2.964 -2.413 16.660 1.00 97.38 277 ALA A N 1
ATOM 2148 C CA . ALA A 1 277 ? 1.968 -3.388 16.209 1.00 97.38 277 ALA A CA 1
ATOM 2149 C C . ALA A 1 277 ? 2.498 -4.826 16.303 1.00 97.38 277 ALA A C 1
ATOM 2151 O O . ALA A 1 277 ? 1.846 -5.684 16.896 1.00 97.38 277 ALA A O 1
ATOM 2152 N N . GLN A 1 278 ? 3.726 -5.073 15.832 1.00 97.00 278 GLN A N 1
ATOM 2153 C CA . GLN A 1 278 ? 4.379 -6.386 15.915 1.00 97.00 278 GLN A CA 1
ATOM 2154 C C . GLN A 1 278 ? 4.548 -6.884 17.362 1.00 97.00 278 GLN A C 1
ATOM 2156 O O . GLN A 1 278 ? 4.557 -8.087 17.613 1.00 97.00 278 GLN A O 1
ATOM 2161 N N . HIS A 1 279 ? 4.672 -5.963 18.320 1.00 97.62 279 HIS A N 1
ATOM 2162 C CA . HIS A 1 279 ? 4.836 -6.268 19.743 1.00 97.62 279 HIS A CA 1
ATOM 2163 C C . HIS A 1 279 ? 3.535 -6.111 20.551 1.00 97.62 279 HIS A C 1
ATOM 2165 O O . HIS A 1 279 ? 3.595 -6.061 21.779 1.00 97.62 279 HIS A O 1
ATOM 2171 N N . ALA A 1 280 ? 2.378 -5.993 19.887 1.00 96.19 280 ALA A N 1
ATOM 2172 C CA . ALA A 1 280 ? 1.064 -5.805 20.509 1.00 96.19 280 ALA A CA 1
ATOM 2173 C C . ALA A 1 280 ? 0.990 -4.627 21.510 1.00 96.19 280 ALA A C 1
ATOM 2175 O O . ALA A 1 280 ? 0.236 -4.651 22.483 1.00 96.19 280 ALA A O 1
ATOM 2176 N N . ARG A 1 281 ? 1.758 -3.555 21.277 1.00 97.62 281 ARG A N 1
ATOM 2177 C CA . ARG A 1 281 ? 1.800 -2.354 22.133 1.00 97.62 281 ARG A CA 1
ATOM 2178 C C . ARG A 1 281 ? 0.696 -1.358 21.767 1.00 97.62 281 ARG A C 1
ATOM 2180 O O . ARG A 1 281 ? 0.963 -0.187 21.506 1.00 97.62 281 ARG A O 1
ATOM 2187 N N . ILE A 1 282 ? -0.557 -1.818 21.769 1.00 97.75 282 ILE A N 1
ATOM 2188 C CA . ILE A 1 282 ? -1.715 -1.068 21.245 1.00 97.75 282 ILE A CA 1
ATOM 2189 C C . ILE A 1 282 ? -1.876 0.315 21.889 1.00 97.75 282 ILE A C 1
ATOM 2191 O O . ILE A 1 282 ? -2.123 1.283 21.177 1.00 97.75 282 ILE A O 1
ATOM 2195 N N . LEU A 1 283 ? -1.643 0.465 23.196 1.00 97.50 283 LEU A N 1
ATOM 2196 C CA . LEU A 1 283 ? -1.760 1.770 23.866 1.00 97.50 283 LEU A CA 1
ATOM 2197 C C . LEU A 1 283 ? -0.799 2.835 23.305 1.00 97.50 283 LEU A C 1
ATOM 2199 O O . LEU A 1 283 ? -1.160 4.010 23.249 1.00 97.50 283 LEU A O 1
ATOM 2203 N N . ASN A 1 284 ? 0.394 2.443 22.841 1.00 97.69 284 ASN A N 1
ATOM 2204 C CA . ASN A 1 284 ? 1.330 3.368 22.191 1.00 97.69 284 ASN A CA 1
ATOM 2205 C C . ASN A 1 284 ? 0.830 3.808 20.808 1.00 97.69 284 ASN A C 1
ATOM 2207 O O . ASN A 1 284 ? 1.060 4.950 20.394 1.00 97.69 284 ASN A O 1
ATOM 2211 N N . ILE A 1 285 ? 0.145 2.900 20.108 1.00 98.12 285 ILE A N 1
ATOM 2212 C CA . ILE A 1 285 ? -0.441 3.130 18.786 1.00 98.12 285 ILE A CA 1
ATOM 2213 C C . ILE A 1 285 ? -1.651 4.062 18.909 1.00 98.12 285 ILE A C 1
ATOM 2215 O O . ILE A 1 285 ? -1.744 5.035 18.162 1.00 98.12 285 ILE A O 1
ATOM 2219 N N . VAL A 1 286 ? -2.516 3.851 19.912 1.00 98.31 286 VAL A N 1
ATOM 2220 C CA . VAL A 1 286 ? -3.699 4.691 20.181 1.00 98.31 286 VAL A CA 1
ATOM 2221 C C . VAL A 1 286 ? -3.329 6.167 20.300 1.00 98.31 286 VAL A C 1
ATOM 2223 O O . VAL A 1 286 ? -4.047 7.009 19.775 1.00 98.31 286 VAL A O 1
ATOM 2226 N N . GLN A 1 287 ? -2.186 6.518 20.900 1.00 97.62 287 GLN A N 1
ATOM 2227 C CA . GLN A 1 287 ? -1.762 7.924 21.017 1.00 97.62 287 GLN A CA 1
ATOM 2228 C C . GLN A 1 287 ? -1.562 8.623 19.661 1.00 97.62 287 GLN A C 1
ATOM 2230 O O . GLN A 1 287 ? -1.688 9.847 19.568 1.00 97.62 287 GLN A O 1
ATOM 2235 N N . ARG A 1 288 ? -1.291 7.856 18.601 1.00 97.50 288 ARG A N 1
ATOM 2236 C CA . ARG A 1 288 ? -1.018 8.346 17.242 1.00 97.50 288 ARG A CA 1
ATOM 2237 C C . ARG A 1 288 ? -2.183 8.148 16.271 1.00 97.50 288 ARG A C 1
ATOM 2239 O O . ARG A 1 288 ? -2.124 8.677 15.165 1.00 97.50 288 ARG A O 1
ATOM 2246 N N . ALA A 1 289 ? -3.229 7.441 16.691 1.00 98.31 289 ALA A N 1
ATOM 2247 C CA . ALA A 1 289 ? -4.470 7.320 15.940 1.00 98.31 289 ALA A CA 1
ATOM 2248 C C . ALA A 1 289 ? -5.203 8.673 15.831 1.00 98.31 289 ALA A C 1
ATOM 2250 O O . ALA A 1 289 ? -4.954 9.619 16.594 1.00 98.31 289 ALA A O 1
ATOM 2251 N N . SER A 1 290 ? -6.114 8.764 14.871 1.00 98.25 290 SER A N 1
ATOM 2252 C CA . SER A 1 290 ? -7.070 9.851 14.723 1.00 98.25 290 SER A CA 1
ATOM 2253 C C . SER A 1 290 ? -8.007 9.935 15.928 1.00 98.25 290 SER A C 1
ATOM 2255 O O . SER A 1 290 ? -8.236 8.959 16.650 1.00 98.25 290 SER A O 1
ATOM 2257 N N . ASP A 1 291 ? -8.585 11.116 16.140 1.00 98.44 291 ASP A N 1
ATOM 2258 C CA . ASP A 1 291 ? -9.501 11.344 17.259 1.00 98.44 291 ASP A CA 1
ATOM 2259 C C . ASP A 1 291 ? -10.739 10.444 17.178 1.00 98.44 291 ASP A C 1
ATOM 2261 O O . ASP A 1 291 ? -11.219 9.968 18.204 1.00 98.44 291 ASP A O 1
ATOM 2265 N N . GLY A 1 292 ? -11.219 10.136 15.968 1.00 98.25 292 GLY A N 1
ATOM 2266 C CA . GLY A 1 292 ? -12.333 9.207 15.763 1.00 98.25 292 GLY A CA 1
ATOM 2267 C C . GLY A 1 292 ? -12.037 7.808 16.310 1.00 98.25 292 GLY A C 1
ATOM 2268 O O . GLY A 1 292 ? -12.832 7.262 17.076 1.00 98.25 292 GLY A O 1
ATOM 2269 N N . VAL A 1 293 ? -10.866 7.255 15.985 1.00 98.50 293 VAL A N 1
ATOM 2270 C CA . VAL A 1 293 ? -10.454 5.923 16.452 1.00 98.50 293 VAL A CA 1
ATOM 2271 C C . VAL A 1 293 ? -10.116 5.927 17.948 1.00 98.50 293 VAL A C 1
ATOM 2273 O O . VAL A 1 293 ? -10.517 5.010 18.665 1.00 98.50 293 VAL A O 1
ATOM 2276 N N . LYS A 1 294 ? -9.464 6.982 18.457 1.00 98.62 294 LYS A N 1
ATOM 2277 C CA . LYS A 1 294 ? -9.223 7.172 19.901 1.00 98.62 294 LYS A CA 1
ATOM 2278 C C . LYS A 1 294 ? -10.524 7.187 20.700 1.00 98.62 294 LYS A C 1
ATOM 2280 O O . LYS A 1 294 ? -10.647 6.477 21.694 1.00 98.62 294 LYS A O 1
ATOM 2285 N N . ASN A 1 295 ? -11.500 7.977 20.256 1.00 98.50 295 ASN A N 1
ATOM 2286 C CA . ASN A 1 295 ? -12.792 8.098 20.925 1.00 98.50 295 ASN A CA 1
ATOM 2287 C C . ASN A 1 295 ? -13.548 6.768 20.927 1.00 98.50 295 ASN A C 1
ATOM 2289 O O . ASN A 1 295 ? -14.118 6.403 21.953 1.00 98.50 295 ASN A O 1
ATOM 2293 N N . LEU A 1 296 ? -13.509 6.024 19.816 1.00 98.44 296 LEU A N 1
ATOM 2294 C CA . LEU A 1 296 ? -14.090 4.684 19.749 1.00 98.44 296 LEU A CA 1
ATOM 2295 C C . LEU A 1 296 ? -13.419 3.727 20.745 1.00 98.44 296 LEU A C 1
ATOM 2297 O O . LEU A 1 296 ? -14.115 3.038 21.486 1.00 98.44 296 LEU A O 1
ATOM 2301 N N . HIS A 1 297 ? -12.085 3.723 20.807 1.00 98.38 297 HIS A N 1
ATOM 2302 C CA . HIS A 1 297 ? -11.331 2.902 21.755 1.00 98.38 297 HIS A CA 1
ATOM 2303 C C . HIS A 1 297 ? -11.709 3.210 23.213 1.00 98.38 297 HIS A C 1
ATOM 2305 O O . HIS A 1 297 ? -12.024 2.302 23.979 1.00 98.38 297 HIS A O 1
ATOM 2311 N N . TYR A 1 298 ? -11.750 4.490 23.59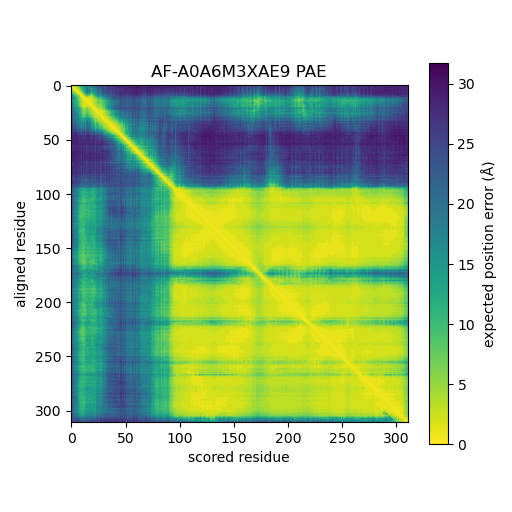7 1.00 97.94 298 TYR A N 1
ATOM 2312 C CA . TYR A 1 298 ? -12.112 4.883 24.962 1.00 97.94 298 TYR A CA 1
ATOM 2313 C C . TYR A 1 298 ? -13.578 4.609 25.310 1.00 97.94 298 TYR A C 1
ATOM 2315 O O . TYR A 1 298 ? -13.871 4.274 26.458 1.00 97.94 298 TYR A O 1
ATOM 2323 N N . ALA A 1 299 ? -14.497 4.738 24.349 1.00 97.44 299 ALA A N 1
ATOM 2324 C CA . ALA A 1 299 ? -15.904 4.412 24.561 1.00 97.44 299 ALA A CA 1
ATOM 2325 C C . ALA A 1 299 ? -16.083 2.926 24.904 1.00 97.44 299 ALA A C 1
ATOM 2327 O O . ALA A 1 299 ? -16.703 2.611 25.917 1.00 97.44 299 ALA A O 1
ATOM 2328 N N . LEU A 1 300 ? -15.464 2.036 24.123 1.00 97.06 300 LEU A N 1
ATOM 2329 C CA . LEU A 1 300 ? -15.538 0.588 24.337 1.00 97.06 300 LEU A CA 1
ATOM 2330 C C . LEU A 1 300 ? -14.897 0.162 25.665 1.00 97.06 300 LEU A C 1
ATOM 2332 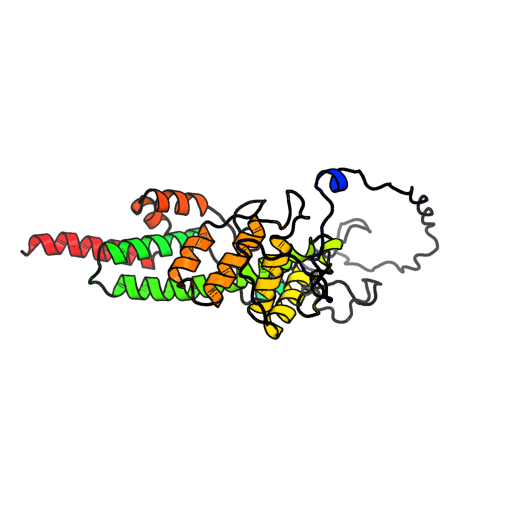O O . LEU A 1 300 ? -15.490 -0.614 26.411 1.00 97.06 300 LEU A O 1
ATOM 2336 N N . LEU A 1 301 ? -13.737 0.729 26.013 1.00 96.56 301 LEU A N 1
ATOM 2337 C CA . LEU A 1 301 ? -13.102 0.475 27.311 1.00 96.56 301 LEU A CA 1
ATOM 2338 C C . LEU A 1 301 ? -13.983 0.912 28.487 1.00 96.56 301 LEU A C 1
ATOM 2340 O O . LEU A 1 301 ? -14.060 0.223 29.501 1.00 96.56 301 LEU A O 1
ATOM 2344 N N . LYS A 1 302 ? -14.644 2.070 28.374 1.00 96.38 302 LYS A N 1
ATOM 2345 C CA . LYS A 1 302 ? -15.531 2.571 29.428 1.00 96.38 302 LYS A CA 1
ATOM 2346 C C . LYS A 1 302 ? -16.748 1.666 29.611 1.00 96.38 302 LYS A C 1
ATOM 2348 O O . LYS A 1 302 ? -17.102 1.383 30.752 1.00 96.38 302 LYS A O 1
ATOM 2353 N N . GLU A 1 303 ? -17.372 1.241 28.513 1.00 94.56 303 GLU A N 1
ATOM 2354 C CA . GLU A 1 303 ? -18.525 0.334 28.526 1.00 94.56 303 GLU A CA 1
ATOM 2355 C C . GLU A 1 303 ? -18.174 -0.993 29.221 1.00 94.56 303 GLU A C 1
ATOM 2357 O O . GLU A 1 303 ? -18.920 -1.424 30.102 1.00 94.56 303 GLU A O 1
ATOM 2362 N N . ASP A 1 304 ? -17.005 -1.567 28.917 1.00 93.88 304 ASP A N 1
ATOM 2363 C CA . ASP A 1 304 ? -16.498 -2.802 29.536 1.00 93.88 304 ASP A CA 1
ATOM 2364 C C . ASP A 1 304 ? -16.304 -2.653 31.056 1.00 93.88 304 ASP A C 1
ATOM 2366 O O . ASP A 1 304 ? -16.783 -3.468 31.842 1.00 93.88 304 ASP A O 1
ATOM 2370 N N . ILE A 1 305 ? -15.710 -1.539 31.502 1.00 94.31 305 ILE A N 1
ATOM 2371 C CA . ILE A 1 305 ? -15.529 -1.247 32.935 1.00 94.31 305 ILE A CA 1
ATOM 2372 C C . ILE A 1 305 ? -16.878 -1.114 33.661 1.00 94.31 305 ILE A C 1
ATOM 2374 O O . ILE A 1 305 ? -17.016 -1.575 34.795 1.00 94.31 305 ILE A O 1
ATOM 2378 N N . THR A 1 306 ? -17.873 -0.472 33.040 1.00 93.00 306 THR A N 1
ATOM 2379 C CA . THR A 1 306 ? -19.189 -0.263 33.667 1.00 93.00 306 THR A CA 1
ATOM 2380 C C . THR A 1 306 ? -20.070 -1.510 33.655 1.00 93.00 306 THR A C 1
ATOM 2382 O O . THR A 1 306 ? -20.769 -1.752 34.635 1.00 93.00 306 THR A O 1
ATOM 2385 N N . GLY A 1 307 ? -20.009 -2.328 32.599 1.00 83.62 307 GLY A N 1
ATOM 2386 C CA . GLY A 1 307 ? -20.813 -3.548 32.477 1.00 83.62 307 GLY A CA 1
ATOM 2387 C C . GLY A 1 307 ? -20.464 -4.609 33.523 1.00 83.62 307 GLY A C 1
ATOM 2388 O O . GLY A 1 307 ? -21.321 -5.392 33.921 1.00 83.62 307 GLY A O 1
ATOM 2389 N N . VAL A 1 308 ? -19.233 -4.586 34.038 1.00 76.50 308 VAL A N 1
ATOM 2390 C CA . VAL A 1 308 ? -18.786 -5.459 35.135 1.00 76.50 308 VAL A CA 1
ATOM 2391 C C . VAL A 1 308 ? -19.446 -5.110 36.479 1.00 76.50 308 VAL A C 1
ATOM 2393 O O . VAL A 1 308 ? -19.468 -5.949 37.373 1.00 76.50 308 VAL A O 1
ATOM 2396 N N . GLN A 1 309 ? -19.990 -3.901 36.661 1.00 59.09 309 GLN A N 1
ATOM 2397 C CA . GLN A 1 309 ? -20.567 -3.485 37.949 1.00 59.09 309 GLN A CA 1
ATOM 2398 C C . GLN A 1 309 ? -22.053 -3.832 38.124 1.00 59.09 309 GLN A C 1
ATOM 2400 O O . GLN A 1 309 ? -22.560 -3.731 39.240 1.00 59.09 309 GLN A O 1
ATOM 2405 N N . GLU A 1 310 ? -22.750 -4.235 37.059 1.00 59.09 310 GLU A N 1
ATOM 2406 C CA . GLU A 1 310 ? -24.202 -4.484 37.082 1.00 59.09 310 GLU A CA 1
ATOM 2407 C C . GLU A 1 310 ? -24.594 -5.976 37.038 1.00 59.09 310 GLU A C 1
ATOM 2409 O O . GLU A 1 310 ? -25.787 -6.285 37.079 1.00 59.09 310 GLU A O 1
ATOM 2414 N N . GLY A 1 311 ? -23.622 -6.897 36.979 1.00 50.03 311 GLY A N 1
ATOM 2415 C CA . GLY A 1 311 ? -23.830 -8.357 36.977 1.00 50.03 311 GLY A CA 1
ATOM 2416 C C . GLY A 1 311 ? -23.323 -9.041 38.238 1.00 50.03 311 GLY A C 1
ATOM 2417 O O . GLY A 1 311 ? -24.001 -9.993 38.688 1.00 50.03 311 GLY A O 1
#

Radius of gyration: 25.64 Å; Cα contacts (8 Å, |Δi|>4): 321; chains: 1; bounding box: 62×76×71 Å

Mean predicted aligned error: 11.74 Å

Solvent-accessible surface area (backbone atoms only — not comparable to full-atom values): 18807 Å² total; per-residue (Å²): 135,90,82,75,90,75,85,86,79,86,70,52,30,38,90,85,69,45,74,63,80,66,78,50,74,77,60,64,70,49,75,78,84,75,74,80,73,77,80,79,80,82,86,66,92,82,76,72,85,71,71,81,78,89,72,58,101,82,60,93,66,68,95,88,70,80,67,86,86,76,63,89,79,69,81,68,68,84,65,83,53,90,71,62,86,84,69,85,47,90,75,74,82,72,44,44,52,58,70,56,29,42,49,76,56,68,48,72,79,80,52,51,50,34,35,55,51,17,34,51,55,49,26,54,49,43,39,66,79,38,70,87,49,61,66,40,48,53,55,36,51,53,50,31,54,55,47,31,54,47,49,49,43,49,51,53,40,50,50,31,34,47,50,29,71,57,53,76,84,56,56,54,43,59,44,91,85,49,73,68,52,78,52,95,47,54,16,34,20,28,49,55,35,46,56,48,38,75,74,49,43,70,58,46,45,54,42,52,23,45,59,18,60,41,83,76,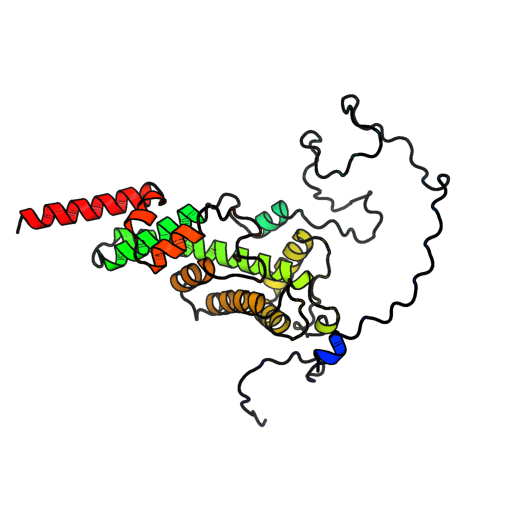55,57,89,79,46,59,20,64,41,42,16,52,54,34,45,53,50,49,35,36,80,70,62,78,32,52,51,61,55,42,43,60,54,55,76,71,38,49,40,77,89,42,59,67,60,72,83,78,39,64,55,88,54,30,70,58,44,53,54,30,58,78,67,69,39,55,75,69,30,45,75,49,23,47,69,69,53,39,51,53,53,54,50,53,54,50,52,56,63,54,59,68,75,79,114

pLDDT: mean 79.39, std 22.49, range [23.81, 98.75]

Sequence (311 aa):
MKTKKWKDGLLCLDKEGKIITMPTEAERKKPPKKKAKPPPPEPTCEECGCSPCECCPDCERPPGCCTCNDCPDCGCDPCTCNECENCGEDPCVCGPSEKTASILWGLDQELNLTREAADFYVLVALTVDYPNDARPKYALAEKVGYLADQFARYIDMAIGGELRHAPSELDECDFEGYKIPKTAHRGAAWAKWKDIREEKGIQALKGAWNIFSAPGWGDSYGGESWARVANALIQYESGEWSPQMFVDQVFSIRHNGGPVFDKIWNLGYLEFILNDAQHARILNIVQRASDGVKNLHYALLKEDITGVQEG

Secondary structure (DSSP, 8-state):
-------S--PPBPTTS-B--PPPHHHHTS----PPPPPPPPPPTTS---PPP---TT--SPTT---TTS-TTS---S---SS-TTS--SSP--PPPHHHHHHHTT--TT--HHHHHHHHHHHHHHHHH-TT-HHHHHHHHHHHHHHHHHHHHHHHHHHHHHHTT--GGGTTS-STTPPP---S-HHHHHHHHHHHHHHHTHHHHHHHHHHHHSTT--TTSSHHHHHHHHHHHHHHHTTSS-HHHHHHHHHH-EETTEETTTTTS--TTHHHHHHHHHTT-HHHHHTTS-HHHHHHHHHHHHHHHHHTT--

Foldseek 3Di:
DDDDDDDDADFLAFPVRHGLDDDDPVRVPPPPPDPDDDDDDDDDPPPPPDDDPPPDPPDPDDPPPDPPPPDPPPPDDQPPPPPDVPPPDVVDLSAGALVVLCVVLVADLADALLQLLLLQLLLVVCCVVPVPDCVSVVSNVVSLVVLLSNLLSLLQLLLLLQQLPQPPSCQRSCLVPDGRDPGPHSSNSSVVSVVVCVVPPLSNLVSSLNSLCDPGDDLQGRHPLSNVSSVLSSCVSVVVDDSSRSSLVQLPRADSVGRSNPSRYDCPCSVVSNVCSVVVVSVVSLVSYDPVSVVVVVVVVVCVVVVVVPD

Organism: NCBI:txid1070528